Protein AF-0000000080789519 (afdb_homodimer)

pLDDT: mean 87.98, std 10.11, range [36.06, 98.25]

Secondary structure (DSSP, 8-state):
------HHHHHHHHHHHHHSEE-HHHHHHHHT-S-HHHHHHHHHHHHHTTSEEE-TTS-EEESS----TTEEEETTEEEETHHHHHHHHHHHHHHHHHHHHH-HHHHHHHHHHHHHHHHHHHHHHHHHHHHHHHHHHHTT-/------HHHHHHHHHHHHH-EE-HHHHHHHHT-S-HHHHHHHHHHHHHTTSEEE-TTS-EEESS----TTEEEETTEEEETHHHHHHHHHHHHHHHHHHHHH-HHHHHHHHHHHHHHHHHHHHHHHHHHHHHHHHHHHTT-

Radius of gyration: 23.26 Å; Cα contacts (8 Å, |Δi|>4): 343; chains: 2; bounding box: 62×65×42 Å

Solvent-accessible surface area (backbone atoms only — not comparable to full-atom values): 15023 Å² total; per-residue (Å²): 126,82,82,77,64,52,71,68,41,40,22,53,52,52,42,29,58,67,64,43,57,42,35,65,62,51,50,18,62,74,42,53,49,94,39,54,66,60,45,49,52,39,49,49,52,34,39,74,71,50,33,32,41,74,46,94,85,65,26,36,28,69,62,46,89,80,66,60,94,55,47,44,75,53,96,79,36,82,38,34,54,37,45,56,54,14,52,51,29,44,52,49,25,56,50,43,63,62,28,56,78,74,38,55,72,61,31,52,56,51,39,41,50,51,30,45,50,53,15,52,54,25,42,52,49,20,51,50,48,45,50,51,54,54,43,50,41,56,60,58,111,127,81,82,78,64,52,71,70,44,39,22,53,51,52,43,30,57,66,64,41,58,43,36,63,64,52,50,19,64,74,41,53,51,96,38,53,67,59,45,50,51,40,49,49,52,34,38,73,72,48,32,32,40,75,46,96,84,65,28,36,26,69,61,47,90,82,66,61,95,55,48,43,75,55,96,78,37,82,38,34,54,36,46,55,54,14,52,49,29,44,52,49,26,55,50,43,64,62,28,56,79,74,36,57,72,58,31,53,56,52,39,42,51,53,30,46,50,54,14,50,55,26,43,52,50,20,52,51,49,46,49,51,55,54,44,50,41,57,59,58,111

Foldseek 3Di:
DQPDDDPVLVVLLVVQLQVFKDALVRSCVVVVPPDSVVSVVSVVVCVVVQQWDADPVRIIGGRDDRDDPQWDADPSDIDGPVVVVVVVLVVLVVVLVVCVPPPVVVSVVSVVVSVVVVVVVVVVVVVVVVVVVVCVVVVPD/DQPDDDPVLVVLLVVQLQVFKDALVRSCVVVVPPDSVVSVVSVVVCVVVQQWDADPVRIIGGRDDRDDPQWDADPSDIDGPVVVVVVVLVVLVVVLVVCVPPPVVVSVVSVVVSVVVVVVVVVVVVVVVVVVVVCVVVVPD

Structure (mmCIF, N/CA/C/O backbone):
data_AF-0000000080789519-model_v1
#
loop_
_entity.id
_entity.type
_entity.pdbx_description
1 polymer 'HTH arsR-type domain-containing protein'
#
loop_
_atom_site.group_PDB
_atom_site.id
_atom_site.type_symbol
_atom_site.label_atom_id
_atom_site.label_alt_id
_atom_site.label_comp_id
_atom_site.label_asym_id
_atom_site.label_entity_id
_atom_site.label_seq_id
_atom_site.pdbx_PDB_ins_code
_atom_site.Cartn_x
_atom_site.Cartn_y
_atom_site.Cartn_z
_atom_site.occupancy
_atom_site.B_iso_or_equiv
_atom_site.auth_seq_id
_atom_site.auth_comp_id
_atom_site.auth_asym_id
_atom_site.auth_atom_id
_atom_site.pdbx_PDB_model_num
ATOM 1 N N . MET A 1 1 ? -5.738 13.82 -10.305 1 36.56 1 MET A N 1
ATOM 2 C CA . MET A 1 1 ? -4.926 14.211 -9.148 1 36.56 1 MET A CA 1
ATOM 3 C C . MET A 1 1 ? -5.398 13.492 -7.891 1 36.56 1 MET A C 1
ATOM 5 O O . MET A 1 1 ? -6.551 13.641 -7.48 1 36.56 1 MET A O 1
ATOM 9 N N . GLU A 1 2 ? -4.922 12.32 -7.574 1 50.41 2 GLU A N 1
ATOM 10 C CA . GLU A 1 2 ? -5.48 11.633 -6.418 1 50.41 2 GLU A CA 1
ATOM 11 C C . GLU A 1 2 ? -5.391 12.492 -5.16 1 50.41 2 GLU A C 1
ATOM 13 O O . GLU A 1 2 ? -4.383 13.172 -4.941 1 50.41 2 GLU A O 1
ATOM 18 N N . LEU A 1 3 ? -6.473 13.07 -4.832 1 59.34 3 LEU A N 1
ATOM 19 C CA . LEU A 1 3 ? -6.562 13.914 -3.639 1 59.34 3 LEU A CA 1
ATOM 20 C C . LEU A 1 3 ? -5.777 13.297 -2.484 1 59.34 3 LEU A C 1
ATOM 22 O O . LEU A 1 3 ? -5.965 12.125 -2.158 1 59.34 3 LEU A O 1
ATOM 26 N N . GLU A 1 4 ? -4.535 13.805 -2.326 1 71.19 4 GLU A N 1
ATOM 27 C CA . GLU A 1 4 ? -3.766 13.328 -1.182 1 71.19 4 GLU A CA 1
ATOM 28 C C . GLU A 1 4 ? -4.141 14.086 0.09 1 71.19 4 GLU A C 1
ATOM 30 O O . GLU A 1 4 ? -3.883 15.289 0.203 1 71.19 4 GLU A O 1
ATOM 35 N N . LEU A 1 5 ? -4.852 13.438 0.912 1 83.12 5 LEU A N 1
ATOM 36 C CA . LEU A 1 5 ? -5.273 14.008 2.184 1 83.12 5 LEU A CA 1
ATOM 37 C C . LEU A 1 5 ? -4.125 14.008 3.188 1 83.12 5 LEU A C 1
ATOM 39 O O . LEU A 1 5 ? -3.307 13.086 3.201 1 83.12 5 LEU A O 1
ATOM 43 N N . SER A 1 6 ? -4.062 15.117 3.887 1 83.94 6 SER A N 1
ATOM 44 C CA . SER A 1 6 ? -3.145 15.094 5.02 1 83.94 6 SER A CA 1
ATOM 45 C C . SER A 1 6 ? -3.463 13.938 5.965 1 83.94 6 SER A C 1
ATOM 47 O O . SER A 1 6 ? -4.59 13.438 5.984 1 83.94 6 SER A O 1
ATOM 49 N N . PRO A 1 7 ? -2.477 13.594 6.77 1 85.5 7 PRO A N 1
ATOM 50 C CA . PRO A 1 7 ? -2.689 12.445 7.656 1 85.5 7 PRO A CA 1
ATOM 51 C C . PRO A 1 7 ? -3.869 12.641 8.602 1 85.5 7 PRO A C 1
ATOM 53 O O . PRO A 1 7 ? -4.734 11.773 8.711 1 85.5 7 PRO A O 1
ATOM 56 N N . PRO A 1 8 ? -4.035 13.766 9.211 1 90.12 8 PRO A N 1
ATOM 57 C CA . PRO A 1 8 ? -5.184 13.93 10.102 1 90.12 8 PRO A CA 1
ATOM 58 C C . PRO A 1 8 ? -6.512 13.977 9.352 1 90.12 8 PRO A C 1
ATOM 60 O O . PRO A 1 8 ? -7.527 13.484 9.852 1 90.12 8 PRO A O 1
ATOM 63 N N . THR A 1 9 ? -6.5 14.586 8.227 1 92.25 9 THR A N 1
ATOM 64 C CA . THR A 1 9 ? -7.715 14.641 7.418 1 92.25 9 THR A CA 1
ATOM 65 C C . THR A 1 9 ? -8.117 13.25 6.945 1 92.25 9 THR A C 1
ATOM 67 O O . THR A 1 9 ? -9.297 12.906 6.934 1 92.25 9 THR A O 1
ATOM 70 N N . LYS A 1 10 ? -7.082 12.539 6.621 1 90.12 10 LYS A N 1
ATOM 71 C CA . LYS A 1 10 ? -7.32 11.164 6.195 1 90.12 10 LYS A CA 1
ATOM 72 C C . LYS A 1 10 ? -7.91 10.328 7.328 1 90.12 10 LYS A C 1
ATOM 74 O O . LYS A 1 10 ? -8.797 9.508 7.102 1 90.12 10 LYS A O 1
ATOM 79 N N . ARG A 1 11 ? -7.414 10.578 8.43 1 92.19 11 ARG A N 1
ATOM 80 C CA . ARG A 1 11 ? -7.914 9.891 9.617 1 92.19 11 ARG A CA 1
ATOM 81 C C . ARG A 1 11 ? -9.406 10.141 9.805 1 92.19 11 ARG A C 1
ATOM 83 O O . ARG A 1 11 ? -10.172 9.211 10.07 1 92.19 11 ARG A O 1
ATOM 90 N N . VAL A 1 12 ? -9.773 11.32 9.656 1 95.06 12 VAL A N 1
ATOM 91 C CA . VAL A 1 12 ? -11.172 11.695 9.82 1 95.06 12 VAL A CA 1
ATOM 92 C C . VAL A 1 12 ? -12.016 11.047 8.727 1 95.06 12 VAL A C 1
ATOM 94 O O . VAL A 1 12 ? -13.086 10.5 8.992 1 95.06 12 VAL A O 1
ATOM 97 N N . TYR A 1 13 ? -11.492 11.109 7.562 1 94.5 13 TYR A N 1
ATOM 98 C CA . TYR A 1 13 ? -12.188 10.531 6.418 1 94.5 13 TYR A CA 1
ATOM 99 C C . TYR A 1 13 ? -12.414 9.031 6.613 1 94.5 13 TYR A C 1
ATOM 101 O O . TYR A 1 13 ? -13.531 8.539 6.422 1 94.5 13 TYR A O 1
ATOM 109 N N . TYR A 1 14 ? -11.336 8.344 7.008 1 91.94 14 TYR A N 1
ATOM 110 C CA . TYR A 1 14 ? -11.43 6.902 7.215 1 91.94 14 TYR A CA 1
ATOM 111 C C . TYR A 1 14 ? -12.391 6.574 8.352 1 91.94 14 TYR A C 1
ATOM 113 O O . TYR A 1 14 ? -13.117 5.582 8.289 1 91.94 14 TYR A O 1
ATOM 121 N N . TYR A 1 15 ? -12.359 7.371 9.359 1 94.5 15 TYR A N 1
ATOM 122 C CA . TYR A 1 15 ? -13.281 7.203 10.477 1 94.5 15 TYR A CA 1
ATOM 123 C C . TYR A 1 15 ? -14.734 7.242 10 1 94.5 15 TYR A C 1
ATOM 125 O O . TYR A 1 15 ? -15.539 6.379 10.359 1 94.5 15 TYR A O 1
ATOM 133 N N . LEU A 1 16 ? -15 8.172 9.172 1 95.06 16 LEU A N 1
ATOM 134 C CA . LEU A 1 16 ? -16.375 8.32 8.695 1 95.06 16 LEU A CA 1
ATOM 135 C C . LEU A 1 16 ? -16.75 7.18 7.766 1 95.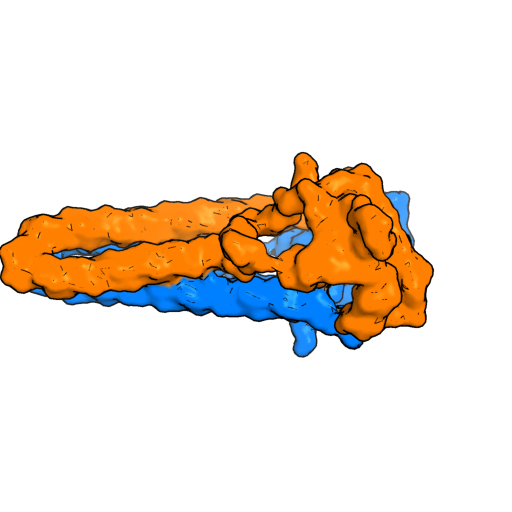06 16 LEU A C 1
ATOM 137 O O . LEU A 1 16 ? -17.906 6.766 7.73 1 95.06 16 LEU A O 1
ATOM 141 N N . LEU A 1 17 ? -15.789 6.746 7.035 1 92.56 17 LEU A N 1
ATOM 142 C CA . LEU A 1 17 ? -16.047 5.598 6.172 1 92.56 17 LEU A CA 1
ATOM 143 C C . LEU A 1 17 ? -16.469 4.383 6.992 1 92.56 17 LEU A C 1
ATOM 145 O O . LEU A 1 17 ? -17.344 3.625 6.574 1 92.56 17 LEU A O 1
ATOM 149 N N . LYS A 1 18 ? -15.836 4.27 8.078 1 91.44 18 LYS A N 1
ATOM 150 C CA . LYS A 1 18 ? -16.094 3.113 8.93 1 91.44 18 LYS A CA 1
ATOM 151 C C . LYS A 1 18 ? -17.359 3.312 9.75 1 91.44 18 LYS A C 1
ATOM 153 O O . LYS A 1 18 ? -18.203 2.418 9.828 1 91.44 18 LYS A O 1
ATOM 158 N N . LYS A 1 19 ? -17.484 4.465 10.383 1 93 19 LYS A N 1
ATOM 159 C CA . LYS A 1 19 ? -18.562 4.754 11.305 1 93 19 LYS A CA 1
ATOM 160 C C . LYS A 1 19 ? -19.844 5.133 10.555 1 93 19 LYS A C 1
ATOM 162 O O . LYS A 1 19 ? -20.938 5.023 11.102 1 93 19 LYS A O 1
ATOM 167 N N . LYS A 1 20 ? -19.688 5.652 9.336 1 92.19 20 LYS A N 1
ATOM 168 C CA . LYS A 1 20 ? -20.812 5.996 8.461 1 92.19 20 LYS A CA 1
ATOM 169 C C . LYS A 1 20 ? -21.266 7.43 8.695 1 92.19 20 LYS A C 1
ATOM 171 O O . LYS A 1 20 ? -21.281 8.242 7.77 1 92.19 20 LYS A O 1
ATOM 176 N N . GLU A 1 21 ? -21.656 7.711 9.953 1 95.75 21 GLU A N 1
ATOM 177 C CA . GLU A 1 21 ? -22.047 9.078 10.281 1 95.75 21 GLU A CA 1
ATOM 178 C C . GLU A 1 21 ? -21.656 9.438 11.711 1 95.75 21 GLU A C 1
ATOM 180 O O . GLU A 1 21 ? -21.625 8.57 12.586 1 95.75 21 GLU A O 1
ATOM 185 N N . ALA A 1 22 ? -21.328 10.703 11.867 1 97.62 22 ALA A N 1
ATOM 186 C CA . ALA A 1 22 ? -20.938 11.14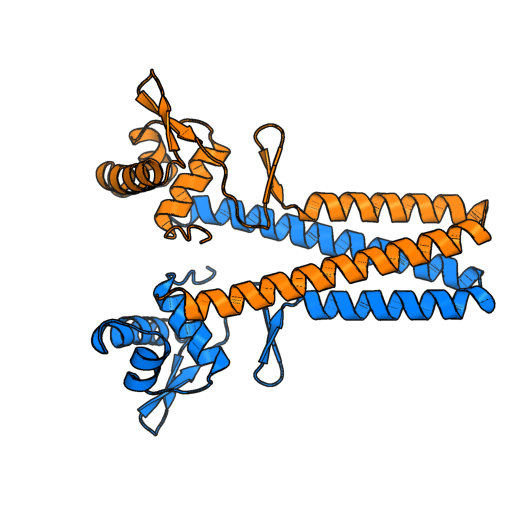8 13.203 1 97.62 22 ALA A CA 1
ATOM 187 C C . ALA A 1 22 ? -21 12.664 13.32 1 97.62 22 ALA A C 1
ATOM 189 O O . ALA A 1 22 ? -20.828 13.375 12.32 1 97.62 22 ALA A O 1
ATOM 190 N N . THR A 1 23 ? -21.281 13.141 14.57 1 97.81 23 THR A N 1
ATOM 191 C CA . THR A 1 23 ? -21.188 14.57 14.844 1 97.81 23 THR A CA 1
ATOM 192 C C . THR A 1 23 ? -19.734 14.992 15.047 1 97.81 23 THR A C 1
ATOM 194 O O . THR A 1 23 ? -18.859 14.148 15.227 1 97.81 23 THR A O 1
ATOM 197 N N . LEU A 1 24 ? -19.562 16.328 14.977 1 97.75 24 LEU A N 1
ATOM 198 C CA . LEU A 1 24 ? -18.219 16.859 15.234 1 97.75 24 LEU A CA 1
ATOM 199 C C . LEU A 1 24 ? -17.703 16.375 16.594 1 97.75 24 LEU A C 1
ATOM 201 O O . LEU A 1 24 ? -16.531 16.016 16.703 1 97.75 24 LEU A O 1
ATOM 205 N N . ARG A 1 25 ? -18.578 16.281 17.516 1 97.44 25 ARG A N 1
ATOM 206 C CA . ARG A 1 25 ? -18.188 15.914 18.875 1 97.44 25 ARG A CA 1
ATOM 207 C C . ARG A 1 25 ? -17.797 14.445 18.953 1 97.44 25 ARG A C 1
ATOM 209 O O . ARG A 1 25 ? -16.812 14.094 19.594 1 97.44 25 ARG A O 1
ATOM 216 N N . GLN A 1 26 ? -18.547 13.633 18.281 1 97.5 26 GLN A N 1
ATOM 217 C CA . GLN A 1 26 ? -18.25 12.211 18.25 1 97.5 26 GLN A CA 1
ATOM 218 C C . GLN A 1 26 ? -16.891 11.945 17.594 1 97.5 26 GLN A C 1
ATOM 220 O O . GLN A 1 26 ? -16.109 11.125 18.094 1 97.5 26 GLN A O 1
ATOM 225 N N . ILE A 1 27 ? -16.672 12.594 16.531 1 97.69 27 ILE A N 1
ATOM 226 C CA . ILE A 1 27 ? -15.406 12.438 15.828 1 97.69 27 ILE A CA 1
ATOM 227 C C . ILE A 1 27 ? -14.25 12.859 16.734 1 97.69 27 ILE A C 1
ATOM 229 O O . ILE A 1 27 ? -13.25 12.148 16.844 1 97.69 27 ILE A O 1
ATOM 233 N N . GLN A 1 28 ? -14.398 14.016 17.359 1 97.25 28 GLN A N 1
ATOM 234 C CA . GLN A 1 28 ? -13.367 14.539 18.25 1 97.25 28 GLN A CA 1
ATOM 235 C C . GLN A 1 28 ? -13.047 13.555 19.375 1 97.25 28 GLN A C 1
ATOM 237 O O . GLN A 1 28 ? -11.875 13.266 19.641 1 97.25 28 GLN A O 1
ATOM 242 N N . GLU A 1 29 ? -14.102 13.023 20 1 96.81 29 GLU A N 1
ATOM 243 C CA . GLU A 1 29 ? -13.945 12.117 21.125 1 96.81 29 GLU A CA 1
ATOM 244 C C . GLU A 1 29 ? -13.352 10.781 20.688 1 96.81 29 GLU A C 1
ATOM 246 O O . GLU A 1 29 ? -12.414 10.273 21.312 1 96.81 29 GLU A O 1
ATOM 251 N N . ASP A 1 30 ? -13.875 10.297 19.609 1 95.56 30 ASP A N 1
ATOM 252 C CA . ASP A 1 30 ? -13.461 8.969 19.172 1 95.56 30 ASP A CA 1
ATOM 253 C C . ASP A 1 30 ? -12.023 8.977 18.672 1 95.56 30 ASP A C 1
ATOM 255 O O . ASP A 1 30 ? -11.281 8.008 18.859 1 95.56 30 ASP A O 1
ATOM 259 N N . LEU A 1 31 ? -11.633 10.078 18 1 96.12 31 LEU A N 1
ATOM 260 C CA . LEU A 1 31 ? -10.312 10.125 17.375 1 96.12 31 LEU A CA 1
ATOM 261 C C . LEU A 1 31 ? -9.305 10.82 18.297 1 96.12 31 LEU A C 1
ATOM 263 O O . LEU A 1 31 ? -8.102 10.797 18.016 1 96.12 31 LEU A O 1
ATOM 267 N N . GLY A 1 32 ? -9.75 11.414 19.266 1 94.75 32 GLY A N 1
ATOM 268 C CA . GLY A 1 32 ? -8.867 11.992 20.266 1 94.75 32 GLY A CA 1
ATOM 269 C C . GLY A 1 32 ? -8.242 13.305 19.828 1 94.75 32 GLY A C 1
ATOM 270 O O . GLY A 1 32 ? -7.074 13.57 20.125 1 94.75 32 GLY A O 1
ATOM 271 N N . PHE A 1 33 ? -8.945 14.109 19.109 1 95.31 33 PHE A N 1
ATOM 272 C CA . PHE A 1 33 ? -8.469 15.453 18.766 1 95.31 33 PHE A CA 1
ATOM 273 C C . PHE A 1 33 ? -8.531 16.375 19.984 1 95.31 33 PHE A C 1
ATOM 275 O O . PHE A 1 33 ? -9.352 16.172 20.875 1 95.31 33 PHE A O 1
ATOM 282 N N . ALA A 1 34 ? -7.699 17.391 19.906 1 94.75 34 ALA A N 1
ATOM 283 C CA . ALA A 1 34 ? -7.582 18.297 21.047 1 94.75 34 ALA A CA 1
ATOM 284 C C . ALA A 1 34 ? -8.844 19.141 21.219 1 94.75 34 ALA A C 1
ATOM 286 O O . ALA A 1 34 ? -9.211 19.516 22.328 1 94.75 34 ALA A O 1
ATOM 287 N N . SER A 1 35 ? -9.477 19.422 20.125 1 96.38 35 SER A N 1
ATOM 288 C CA . SER A 1 35 ? -10.656 20.281 20.172 1 96.38 35 SER A CA 1
ATOM 289 C C . SER A 1 35 ? -11.617 19.969 19.031 1 96.38 35 SER A C 1
ATOM 291 O O . SER A 1 35 ? -11.227 19.359 18.031 1 96.38 35 SER A O 1
ATOM 293 N N . VAL A 1 36 ? -12.789 20.453 19.219 1 97 36 VAL A N 1
ATOM 294 C CA . VAL A 1 36 ? -13.797 20.312 18.172 1 97 36 VAL A CA 1
ATOM 295 C C . VAL A 1 36 ? -13.43 21.188 16.984 1 97 36 VAL A C 1
ATOM 297 O O . VAL A 1 36 ? -13.672 20.797 15.828 1 97 36 VAL A O 1
ATOM 300 N N . SER A 1 37 ? -12.797 22.25 17.25 1 97.25 37 SER A N 1
ATOM 301 C CA . SER A 1 37 ? -12.383 23.172 16.188 1 97.25 37 SER A CA 1
ATOM 302 C C . SER A 1 37 ? -11.398 22.5 15.234 1 97.25 37 SER A C 1
ATOM 304 O O . SER A 1 37 ? -11.445 22.734 14.023 1 97.25 37 SER A O 1
ATOM 306 N N . ALA A 1 38 ? -10.594 21.734 15.773 1 96.5 38 ALA A N 1
ATOM 307 C CA . ALA A 1 38 ? -9.648 21 14.938 1 96.5 38 ALA A CA 1
ATOM 308 C C . ALA A 1 38 ? -10.375 20.047 13.992 1 96.5 38 ALA A C 1
ATOM 310 O O . ALA A 1 38 ? -10.023 19.938 12.812 1 96.5 38 ALA A O 1
ATOM 311 N N . VAL A 1 39 ? -11.273 19.406 14.516 1 97.25 39 VAL A N 1
ATOM 312 C CA . VAL A 1 39 ? -12.062 18.484 13.695 1 97.25 39 VAL A CA 1
ATOM 313 C C . VAL A 1 39 ? -12.812 19.281 12.625 1 97.25 39 VAL A C 1
ATOM 315 O O . VAL A 1 39 ? -12.898 18.844 11.469 1 97.25 39 VAL A O 1
ATOM 318 N N . ARG A 1 40 ? -13.367 20.359 12.977 1 97.94 40 ARG A N 1
ATOM 319 C CA . ARG A 1 40 ? -14.109 21.203 12.047 1 97.94 40 ARG A CA 1
ATOM 320 C C . ARG A 1 40 ? -13.25 21.594 10.852 1 97.94 40 ARG A C 1
ATOM 322 O O . ARG A 1 40 ? -13.734 21.625 9.719 1 97.94 40 ARG A O 1
ATOM 329 N N . TYR A 1 41 ? -12.078 21.828 11.148 1 97.5 41 TYR A N 1
ATOM 330 C CA . TYR A 1 41 ? -11.141 22.188 10.086 1 97.5 41 TYR A CA 1
ATOM 331 C C . TYR A 1 41 ? -11.039 21.062 9.062 1 97.5 41 TYR A C 1
ATOM 333 O O . TYR A 1 41 ? -11.141 21.312 7.855 1 97.5 41 TYR A O 1
ATOM 341 N N . HIS A 1 42 ? -10.836 19.875 9.5 1 96.62 42 HIS A N 1
ATOM 342 C CA . HIS A 1 42 ? -10.703 18.734 8.602 1 96.62 42 HIS A CA 1
ATOM 343 C C . HIS A 1 42 ? -12.016 18.438 7.883 1 96.62 42 HIS A C 1
ATOM 345 O O . HIS A 1 42 ? -12.016 18.109 6.695 1 96.62 42 HIS A O 1
ATOM 351 N N . ILE A 1 43 ? -13.039 18.578 8.578 1 97.75 43 ILE A N 1
ATOM 352 C CA . ILE A 1 43 ? -14.352 18.359 7.98 1 97.75 43 ILE A CA 1
ATOM 353 C C . ILE A 1 43 ? -14.609 19.391 6.895 1 97.75 43 ILE A C 1
ATOM 355 O O . ILE A 1 43 ? -15.125 19.078 5.824 1 97.75 43 ILE A O 1
ATOM 359 N N . LYS A 1 44 ? -14.273 20.562 7.152 1 97.62 44 LYS A N 1
ATOM 360 C CA . LYS A 1 44 ? -14.438 21.609 6.16 1 97.62 44 LYS A CA 1
ATOM 361 C C . LYS A 1 44 ? -13.672 21.297 4.879 1 97.62 44 LYS A C 1
ATOM 363 O O . LYS A 1 44 ? -14.195 21.469 3.777 1 97.62 44 LYS A O 1
ATOM 368 N N . LYS A 1 45 ? -12.523 20.875 5.066 1 96 45 LYS A N 1
ATOM 369 C CA . LYS A 1 45 ? -11.711 20.484 3.918 1 96 45 LYS A CA 1
ATOM 370 C C . LYS A 1 45 ? -12.375 19.359 3.129 1 96 45 LYS A C 1
ATOM 372 O O . LYS A 1 45 ? -12.438 19.406 1.899 1 96 45 LYS A O 1
ATOM 377 N N . LEU A 1 46 ? -12.805 18.438 3.848 1 96.5 46 LEU A N 1
ATOM 378 C CA . LEU A 1 46 ? -13.445 17.281 3.211 1 96.5 46 LEU A CA 1
ATOM 379 C C . LEU A 1 46 ? -14.734 17.703 2.514 1 96.5 46 LEU A C 1
ATOM 381 O O . LEU A 1 46 ? -15.086 17.156 1.467 1 96.5 46 LEU A O 1
ATOM 385 N N . LEU A 1 47 ? -15.391 18.688 3.088 1 97.06 47 LEU A N 1
ATOM 386 C CA . LEU A 1 47 ? -16.578 19.25 2.461 1 97.06 47 LEU A CA 1
ATOM 387 C C . LEU A 1 47 ? -16.219 19.953 1.157 1 97.06 47 LEU A C 1
ATOM 389 O O . LEU A 1 47 ? -16.891 19.766 0.139 1 97.06 47 LEU A O 1
ATOM 393 N N . GLU A 1 48 ? -15.227 20.656 1.195 1 95.94 48 GLU A N 1
ATOM 394 C CA . GLU A 1 48 ? -14.773 21.422 0.036 1 95.94 48 GLU A CA 1
ATOM 395 C C . GLU A 1 48 ? -14.375 20.5 -1.112 1 95.94 48 GLU A C 1
ATOM 397 O O . GLU A 1 48 ? -14.578 20.828 -2.281 1 95.94 48 GLU A O 1
ATOM 402 N N . TYR A 1 49 ? -13.844 19.375 -0.724 1 94.19 49 TYR A N 1
ATOM 403 C CA . TYR A 1 49 ? -13.414 18.422 -1.732 1 94.19 49 TYR A CA 1
ATOM 404 C C . TYR A 1 49 ? -14.594 17.594 -2.227 1 94.19 49 TYR A C 1
ATOM 406 O O . TYR A 1 49 ? -14.461 16.797 -3.158 1 94.19 49 TYR A O 1
ATOM 414 N N . GLY A 1 50 ? -15.734 17.703 -1.576 1 95.06 50 GLY A N 1
ATOM 415 C CA . GLY A 1 50 ? -16.922 16.953 -1.961 1 95.06 50 GLY A CA 1
ATOM 416 C C . GLY A 1 50 ? -16.922 15.531 -1.442 1 95.06 50 GLY A C 1
ATOM 417 O O . GLY A 1 50 ? -17.688 14.695 -1.906 1 95.06 50 GLY A O 1
ATOM 418 N N . LEU A 1 51 ? -16.062 15.258 -0.474 1 95.5 51 LEU A N 1
ATOM 419 C CA . LEU A 1 51 ? -15.914 13.891 0.018 1 95.5 51 LEU A CA 1
ATOM 420 C C . LEU A 1 51 ? -16.906 13.609 1.146 1 95.5 51 LEU A C 1
ATOM 422 O O . LEU A 1 51 ? -17.297 12.461 1.357 1 95.5 51 LEU A O 1
ATOM 426 N N . VAL A 1 52 ? -17.234 14.625 1.823 1 96.94 52 VAL A N 1
ATOM 427 C CA . VAL A 1 52 ? -18.156 14.508 2.959 1 96.94 52 VAL A CA 1
ATOM 428 C C . VAL A 1 52 ? -19.328 15.461 2.773 1 96.94 52 VAL A C 1
ATOM 430 O O . VAL A 1 52 ? -19.219 16.469 2.074 1 96.94 52 VAL A O 1
ATOM 433 N N . LYS A 1 53 ? -20.375 15.086 3.381 1 98 53 LYS A N 1
ATOM 434 C CA . LYS A 1 53 ? -21.562 15.945 3.385 1 98 53 LYS A CA 1
ATOM 435 C C . LYS A 1 53 ? -22.234 15.938 4.75 1 98 53 LYS A C 1
ATOM 437 O O . LYS A 1 53 ? -22.062 15.008 5.535 1 98 53 LYS A O 1
ATOM 442 N N . GLU A 1 54 ? -23 16.969 4.945 1 97.5 54 GLU A N 1
ATOM 443 C CA . GLU A 1 54 ? -23.75 17.094 6.191 1 97.5 54 GLU A CA 1
ATOM 444 C C . GLU A 1 54 ? -25.156 16.531 6.039 1 97.5 54 GLU A C 1
ATOM 446 O O . GLU A 1 54 ? -25.828 16.781 5.035 1 97.5 54 GLU A O 1
ATOM 451 N N . THR A 1 55 ? -25.562 15.758 7.07 1 96 55 THR A N 1
ATOM 452 C CA . THR A 1 55 ? -26.906 15.195 7.062 1 96 55 THR A CA 1
ATOM 453 C C . THR A 1 55 ? -27.906 16.188 7.664 1 96 55 THR A C 1
ATOM 455 O O . THR A 1 55 ? -27.516 17.203 8.242 1 96 55 THR A O 1
ATOM 458 N N . LEU A 1 56 ? -29.172 15.789 7.551 1 94.5 56 LEU A N 1
ATOM 459 C CA . LEU A 1 56 ? -30.25 16.625 8.055 1 94.5 56 LEU A CA 1
ATOM 460 C C . LEU A 1 56 ? -30.203 16.703 9.578 1 94.5 56 LEU A C 1
ATOM 462 O O . LEU A 1 56 ? -30.641 17.703 10.164 1 94.5 56 LEU A O 1
ATOM 466 N N . ASP A 1 57 ? -29.625 15.805 10.164 1 94.81 57 ASP A N 1
ATOM 467 C CA . ASP A 1 57 ? -29.578 15.734 11.617 1 94.81 57 ASP A CA 1
ATOM 468 C C . ASP A 1 57 ? -28.297 16.359 12.156 1 94.81 57 ASP A C 1
ATOM 470 O O . ASP A 1 57 ? -27.953 16.188 13.328 1 94.81 57 ASP A O 1
ATOM 474 N N . GLY A 1 58 ? -27.562 16.984 11.32 1 94.38 58 GLY A N 1
ATOM 475 C CA . GLY A 1 58 ? -26.375 17.688 11.766 1 94.38 58 GLY A CA 1
ATOM 476 C C . GLY A 1 58 ? -25.156 16.781 11.859 1 94.38 58 GLY A C 1
ATOM 477 O O . GLY A 1 58 ? -24.188 17.109 12.555 1 94.38 58 GLY A O 1
ATOM 478 N N . LYS A 1 59 ? -25.266 15.656 11.281 1 97.75 59 LYS A N 1
ATOM 479 C CA . LYS A 1 59 ? -24.125 14.75 11.25 1 97.75 59 LYS A CA 1
ATOM 480 C C . LYS A 1 59 ? -23.391 14.82 9.914 1 97.75 59 LYS A C 1
ATOM 482 O O . LYS A 1 59 ? -23.844 15.5 8.992 1 97.75 59 LYS A O 1
ATOM 487 N N . TYR A 1 60 ? -22.234 14.203 9.875 1 98.25 60 TYR A N 1
ATOM 488 C CA . TYR A 1 60 ? -21.438 14.148 8.656 1 98.25 60 TYR A CA 1
ATOM 489 C C . TYR A 1 60 ? -21.297 12.719 8.156 1 98.25 60 TYR A C 1
ATOM 491 O O . TYR A 1 60 ? -21.125 11.789 8.953 1 98.25 60 TYR A O 1
ATOM 499 N N . THR A 1 61 ? -21.422 12.594 6.875 1 96.94 61 THR A N 1
ATOM 500 C CA . THR A 1 61 ? -21.297 11.281 6.254 1 96.94 61 THR A CA 1
ATOM 501 C C . THR A 1 61 ? -20.531 11.375 4.938 1 96.94 61 THR A C 1
ATOM 503 O O . THR A 1 61 ? -20.312 12.469 4.41 1 96.94 61 THR A O 1
ATOM 506 N N . ILE A 1 62 ? -20.109 10.203 4.461 1 95.5 62 ILE A N 1
ATOM 507 C CA . ILE A 1 62 ? -19.344 10.156 3.221 1 95.5 62 ILE A CA 1
ATOM 508 C C . ILE A 1 62 ? -20.25 10.5 2.041 1 95.5 62 ILE A C 1
ATOM 510 O O . ILE A 1 62 ? -21.391 10.031 1.968 1 95.5 62 ILE A O 1
ATOM 514 N N . ASN A 1 63 ? -19.75 11.32 1.228 1 95.56 63 ASN A N 1
ATOM 515 C CA . ASN A 1 63 ? -20.469 11.711 0.017 1 95.56 63 ASN A CA 1
ATOM 516 C C . ASN A 1 63 ? -19.875 11.031 -1.22 1 95.56 63 ASN A C 1
ATOM 518 O O . ASN A 1 63 ? -20.609 10.648 -2.131 1 95.56 63 ASN A O 1
ATOM 522 N N . LYS A 1 64 ? -18.594 10.984 -1.283 1 92.81 64 LYS A N 1
ATOM 523 C CA . LYS A 1 64 ? -17.859 10.336 -2.363 1 92.81 64 LYS A CA 1
ATOM 524 C C . LYS A 1 64 ? -16.734 9.469 -1.813 1 92.81 64 LYS A C 1
ATOM 526 O O . LYS A 1 64 ? -15.969 9.906 -0.955 1 92.81 64 LYS A O 1
ATOM 531 N N . ILE A 1 65 ? -16.688 8.258 -2.354 1 88.5 65 ILE A N 1
ATOM 532 C CA . ILE A 1 65 ? -15.656 7.344 -1.873 1 88.5 65 ILE A CA 1
ATOM 533 C C . ILE A 1 65 ? -14.422 7.449 -2.766 1 88.5 65 ILE A C 1
ATOM 535 O O . ILE A 1 65 ? -14.508 7.27 -3.982 1 88.5 65 ILE A O 1
ATOM 539 N N . ILE A 1 66 ? -13.328 7.91 -2.242 1 83.06 66 ILE A N 1
ATOM 540 C CA . ILE A 1 66 ? -12.055 7.969 -2.959 1 83.06 66 ILE A CA 1
ATOM 541 C C . ILE A 1 66 ? -10.977 7.25 -2.156 1 83.06 66 ILE A C 1
ATOM 543 O O . ILE A 1 66 ? -10.445 7.801 -1.188 1 83.06 66 ILE A O 1
ATOM 547 N N . LEU A 1 67 ? -11.047 5.945 -2.174 1 75.81 67 LEU A N 1
ATOM 548 C CA . LEU A 1 67 ? -10.07 5.191 -1.392 1 75.81 67 LEU A CA 1
ATOM 549 C C . LEU A 1 67 ? -8.812 4.926 -2.203 1 75.81 67 LEU A C 1
ATOM 551 O O . LEU A 1 67 ? -8.844 4.949 -3.436 1 75.81 67 LEU A O 1
ATOM 555 N N . ASP A 1 68 ? -7.676 4.797 -1.452 1 74.94 68 ASP A N 1
ATOM 556 C CA . ASP A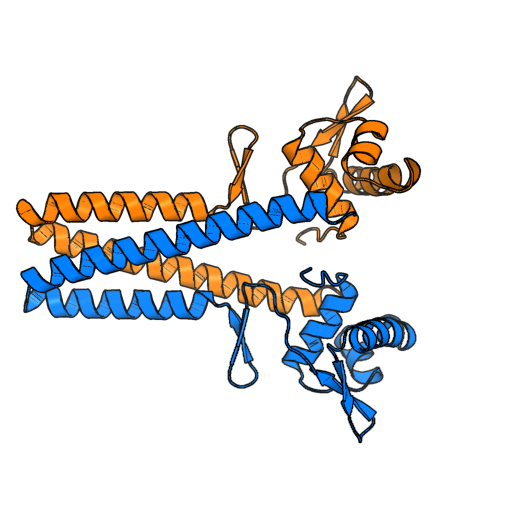 1 68 ? -6.434 4.379 -2.094 1 74.94 68 ASP A CA 1
ATOM 557 C C . ASP A 1 68 ? -6.633 3.092 -2.893 1 74.94 68 ASP A C 1
ATOM 559 O O . ASP A 1 68 ? -7.574 2.336 -2.639 1 74.94 68 ASP A O 1
ATOM 563 N N . ASP A 1 69 ? -5.91 2.953 -3.82 1 76.38 69 ASP A N 1
ATOM 564 C CA . ASP A 1 69 ? -6.047 1.867 -4.785 1 76.38 69 ASP A CA 1
ATOM 565 C C . ASP A 1 69 ? -5.969 0.506 -4.098 1 76.38 69 ASP A C 1
ATOM 567 O O . ASP A 1 69 ? -6.203 -0.528 -4.727 1 76.38 69 ASP A O 1
ATOM 571 N N . ASP A 1 70 ? -5.891 0.479 -2.805 1 87.5 70 ASP A N 1
ATOM 572 C CA . ASP A 1 70 ? -5.684 -0.798 -2.129 1 87.5 70 ASP A CA 1
ATOM 573 C C . ASP A 1 70 ? -6.953 -1.252 -1.414 1 87.5 70 ASP A C 1
ATOM 575 O O . ASP A 1 70 ? -7.027 -2.385 -0.932 1 87.5 70 ASP A O 1
ATOM 579 N N . TYR A 1 71 ? -8.016 -0.4 -1.461 1 90.88 71 TYR A N 1
ATOM 580 C CA . TYR A 1 71 ? -9.211 -0.7 -0.677 1 90.88 71 TYR A CA 1
ATOM 581 C C . TYR A 1 71 ? -10.469 -0.563 -1.525 1 90.88 71 TYR A C 1
ATOM 583 O O . TYR A 1 71 ? -10.469 0.142 -2.537 1 90.88 71 TYR A O 1
ATOM 591 N N . ILE A 1 72 ? -11.414 -1.315 -1.12 1 89.88 72 ILE A N 1
ATOM 592 C CA . ILE A 1 72 ? -12.734 -1.2 -1.743 1 89.88 72 ILE A CA 1
ATOM 593 C C . ILE A 1 72 ? -13.812 -1.225 -0.669 1 89.88 72 ILE A C 1
ATOM 595 O O . ILE A 1 72 ? -13.617 -1.781 0.413 1 89.88 72 ILE A O 1
ATOM 599 N N . VAL A 1 73 ? -14.867 -0.562 -0.916 1 88.31 73 VAL A N 1
ATOM 600 C CA . VAL A 1 73 ? -16 -0.558 0.003 1 88.31 73 VAL A CA 1
ATOM 601 C C . VAL A 1 73 ? -17.109 -1.455 -0.542 1 88.31 73 VAL A C 1
ATOM 603 O O . VAL A 1 73 ? -17.641 -1.208 -1.628 1 88.31 73 VAL A O 1
ATOM 606 N N . ILE A 1 74 ? -17.438 -2.508 0.185 1 87.19 74 ILE A N 1
ATOM 607 C CA . ILE A 1 74 ? -18.531 -3.41 -0.174 1 87.19 74 ILE A CA 1
ATOM 608 C C . ILE A 1 74 ? -19.453 -3.598 1.022 1 87.19 74 ILE A C 1
ATOM 610 O O . ILE A 1 74 ? -19 -3.893 2.131 1 87.19 74 ILE A O 1
ATOM 614 N N . PHE A 1 75 ? -20.703 -3.463 0.767 1 87.94 75 PHE A N 1
ATOM 615 C CA . PHE A 1 75 ? -21.703 -3.607 1.817 1 87.94 75 PHE A CA 1
ATOM 616 C C . PHE A 1 75 ? -21.344 -2.764 3.033 1 87.94 75 PHE A C 1
ATOM 618 O O . PHE A 1 75 ? -21.328 -3.264 4.16 1 87.94 75 PHE A O 1
ATOM 625 N N . ASN A 1 76 ? -20.781 -1.592 2.809 1 82 76 ASN A N 1
ATOM 626 C CA . ASN A 1 76 ? -20.5 -0.602 3.842 1 82 76 ASN A CA 1
ATOM 627 C C . ASN A 1 76 ? -19.281 -0.987 4.664 1 82 76 ASN A C 1
ATOM 629 O O . ASN A 1 76 ? -19.125 -0.548 5.809 1 82 76 ASN A O 1
ATOM 633 N N . ASN A 1 77 ? -18.516 -1.972 4.094 1 88.38 77 ASN A N 1
ATOM 634 C CA . ASN A 1 77 ? -17.281 -2.377 4.758 1 88.38 77 ASN A CA 1
ATOM 635 C C . ASN A 1 77 ? -16.062 -2.125 3.877 1 88.38 77 ASN A C 1
ATOM 637 O O . ASN A 1 77 ? -16.109 -2.34 2.664 1 88.38 77 ASN A O 1
ATOM 641 N N . ILE A 1 78 ? -15 -1.682 4.496 1 89.25 78 ILE A N 1
ATOM 642 C CA . ILE A 1 78 ? -13.758 -1.432 3.775 1 89.25 78 ILE A CA 1
ATOM 643 C C . ILE A 1 78 ? -12.898 -2.693 3.779 1 89.25 78 ILE A C 1
ATOM 645 O O . ILE A 1 78 ? -12.516 -3.189 4.844 1 89.25 78 ILE A O 1
ATOM 649 N N . LEU A 1 79 ? -12.633 -3.119 2.672 1 90.75 79 LEU A N 1
ATOM 650 C CA . LEU A 1 79 ? -11.852 -4.344 2.506 1 90.75 79 LEU A CA 1
ATOM 651 C C . LEU A 1 79 ? -10.656 -4.102 1.597 1 90.75 79 LEU A C 1
ATOM 653 O O . LEU A 1 79 ? -10.758 -3.379 0.603 1 90.75 79 LEU A O 1
ATOM 657 N N . PRO A 1 80 ? -9.531 -4.672 1.955 1 91.56 80 PRO A N 1
ATOM 658 C CA . PRO A 1 80 ? -8.422 -4.629 0.996 1 91.56 80 PRO A CA 1
ATOM 659 C C . PRO A 1 80 ? -8.703 -5.438 -0.269 1 91.56 80 PRO A C 1
ATOM 661 O O . PRO A 1 80 ? -9.289 -6.523 -0.195 1 91.56 80 PRO A O 1
ATOM 664 N N . LYS A 1 81 ? -8.328 -4.945 -1.387 1 90.62 81 LYS A N 1
ATOM 665 C CA . LYS A 1 81 ? -8.555 -5.633 -2.656 1 90.62 81 LYS A CA 1
ATOM 666 C C . LYS A 1 81 ? -7.887 -7.008 -2.662 1 90.62 81 LYS A C 1
ATOM 668 O O . LYS A 1 81 ? -8.383 -7.941 -3.297 1 90.62 81 LYS A O 1
ATOM 673 N N . SER A 1 82 ? -6.895 -7.07 -1.848 1 92.44 82 SER A N 1
ATOM 674 C CA . SER A 1 82 ? -6.094 -8.289 -1.847 1 92.44 82 SER A CA 1
ATOM 675 C C . SER A 1 82 ? -6.883 -9.469 -1.292 1 92.44 82 SER A C 1
ATOM 677 O O . SER A 1 82 ? -6.52 -10.625 -1.512 1 92.44 82 SER A O 1
ATOM 679 N N . ILE A 1 83 ? -7.949 -9.234 -0.592 1 90.62 83 ILE A N 1
ATOM 680 C CA . ILE A 1 83 ? -8.766 -10.32 -0.061 1 90.62 83 ILE A CA 1
ATOM 681 C C . ILE A 1 83 ? -9.398 -11.102 -1.211 1 90.62 83 ILE A C 1
ATOM 683 O O . ILE A 1 83 ? -9.539 -12.328 -1.139 1 90.62 83 ILE A O 1
ATOM 687 N N . PHE A 1 84 ? -9.719 -10.43 -2.174 1 89.62 84 PHE A N 1
ATOM 688 C CA . PHE A 1 84 ? -10.344 -11.07 -3.326 1 89.62 84 PHE A CA 1
ATOM 689 C C . PHE A 1 84 ? -9.352 -11.984 -4.043 1 89.62 84 PHE A C 1
ATOM 691 O O . PHE A 1 84 ? -9.688 -13.109 -4.402 1 89.62 84 PHE A O 1
ATOM 698 N N . PHE A 1 85 ? -8.188 -11.461 -4.184 1 89.75 85 PHE A N 1
ATOM 699 C CA . PHE A 1 85 ? -7.152 -12.281 -4.805 1 89.75 85 PHE A CA 1
ATOM 700 C C . PHE A 1 85 ? -6.836 -13.5 -3.939 1 89.75 85 PHE A C 1
ATOM 702 O O . PHE A 1 85 ? -6.664 -14.602 -4.453 1 89.75 85 PHE A O 1
ATOM 709 N N . ALA A 1 86 ? -6.797 -13.266 -2.688 1 88.44 86 ALA A N 1
ATOM 710 C CA . ALA A 1 86 ? -6.551 -14.367 -1.765 1 88.44 86 ALA A CA 1
ATOM 711 C C . ALA A 1 86 ? -7.621 -15.445 -1.903 1 88.44 86 ALA A C 1
ATOM 713 O O . ALA A 1 86 ? -7.305 -16.641 -1.988 1 88.44 86 ALA A O 1
ATOM 714 N N . SER A 1 87 ? -8.852 -15.078 -1.939 1 89.5 87 SER A N 1
ATOM 715 C CA . SER A 1 87 ? -9.961 -16.016 -2.066 1 89.5 87 SER A CA 1
ATOM 716 C C . SER A 1 87 ? -9.906 -16.766 -3.4 1 89.5 87 SER A C 1
ATOM 718 O O . SER A 1 87 ? -10.125 -17.969 -3.453 1 89.5 87 SER A O 1
ATOM 720 N N . PHE A 1 88 ? -9.609 -16.016 -4.41 1 90.44 88 PHE A N 1
ATOM 721 C CA . PHE A 1 88 ? -9.523 -16.609 -5.742 1 90.44 88 PHE A CA 1
ATOM 722 C C . PHE A 1 88 ? -8.445 -17.688 -5.793 1 90.44 88 PHE A C 1
ATOM 724 O O . PHE A 1 88 ? -8.711 -18.812 -6.23 1 90.44 88 PHE A O 1
ATOM 731 N N . PHE A 1 89 ? -7.301 -17.438 -5.285 1 88.12 89 PHE A N 1
ATOM 732 C CA . PHE A 1 89 ? -6.184 -18.375 -5.375 1 88.12 89 PHE A CA 1
ATOM 733 C C . PHE A 1 89 ? -6.387 -19.562 -4.43 1 88.12 89 PHE A C 1
ATOM 735 O O . PHE A 1 89 ? -5.977 -20.672 -4.73 1 88.12 89 PHE A O 1
ATOM 742 N N . LEU A 1 90 ? -7 -19.344 -3.33 1 84.75 90 LEU A N 1
ATOM 743 C CA . LEU A 1 90 ? -7.336 -20.438 -2.428 1 84.75 90 LEU A CA 1
ATOM 744 C C . LEU A 1 90 ? -8.312 -21.406 -3.088 1 84.75 90 LEU A C 1
ATOM 746 O O . LEU A 1 90 ? -8.102 -22.625 -3.059 1 84.75 90 LEU A O 1
ATOM 750 N N . THR A 1 91 ? -9.359 -20.875 -3.736 1 87.94 91 THR A N 1
ATOM 751 C CA . THR A 1 91 ? -10.336 -21.703 -4.434 1 87.94 91 THR A CA 1
ATOM 752 C C . THR A 1 91 ? -9.688 -22.453 -5.586 1 87.94 91 THR A C 1
ATOM 754 O O . THR A 1 91 ? -10.016 -23.625 -5.836 1 87.94 91 THR A O 1
ATOM 757 N N . SER A 1 92 ? -8.82 -21.719 -6.258 1 86.25 92 SER A N 1
ATOM 758 C CA . SER A 1 92 ? -8.109 -22.344 -7.367 1 86.25 92 SER A CA 1
ATOM 759 C C . SER A 1 92 ? -7.262 -23.516 -6.887 1 86.25 92 SER A C 1
ATOM 761 O O . SER A 1 92 ? -7.176 -24.547 -7.562 1 86.25 92 SER A O 1
ATOM 763 N N . THR A 1 93 ? -6.602 -23.391 -5.742 1 83.75 93 THR A N 1
ATOM 764 C CA . THR A 1 93 ? -5.812 -24.469 -5.152 1 83.75 93 THR A CA 1
ATOM 765 C C . THR A 1 93 ? -6.688 -25.672 -4.848 1 83.75 93 THR A C 1
ATOM 767 O O . THR A 1 93 ? -6.336 -26.797 -5.184 1 83.75 93 THR A O 1
ATOM 770 N N . ILE A 1 94 ? -7.816 -25.484 -4.238 1 83.94 94 ILE A N 1
ATOM 771 C CA . ILE A 1 94 ? -8.758 -26.547 -3.904 1 83.94 94 ILE A CA 1
ATOM 772 C C . ILE A 1 94 ? -9.203 -27.25 -5.18 1 83.94 94 ILE A C 1
ATOM 774 O O . ILE A 1 94 ? -9.219 -28.484 -5.246 1 83.94 94 ILE A O 1
ATOM 778 N N . LEU A 1 95 ? -9.547 -26.469 -6.188 1 83.25 95 LEU A N 1
ATOM 779 C CA . LEU A 1 95 ? -10 -27.016 -7.461 1 83.25 95 LEU A CA 1
ATOM 780 C C . LEU A 1 95 ? -8.898 -27.844 -8.117 1 83.25 95 LEU A C 1
ATOM 782 O O . LEU A 1 95 ? -9.172 -28.891 -8.703 1 83.25 95 LEU A O 1
ATOM 786 N N . LEU A 1 96 ? -7.668 -27.391 -8.062 1 82.56 96 LEU A N 1
ATOM 787 C CA . LEU A 1 96 ? -6.539 -28.109 -8.633 1 82.56 96 LEU A CA 1
ATOM 788 C C . LEU A 1 96 ? -6.375 -29.469 -7.961 1 82.56 96 LEU A C 1
ATOM 790 O O . LEU A 1 96 ? -6.148 -30.484 -8.633 1 82.56 96 LEU A O 1
ATOM 794 N N . ILE A 1 97 ? -6.52 -29.578 -6.691 1 78.88 97 ILE A N 1
ATOM 795 C CA . ILE A 1 97 ? -6.383 -30.812 -5.926 1 78.88 97 ILE A CA 1
ATOM 796 C C . ILE A 1 97 ? -7.484 -31.797 -6.324 1 78.88 97 ILE A C 1
ATOM 798 O O . ILE A 1 97 ? -7.23 -33 -6.5 1 78.88 97 ILE A O 1
ATOM 802 N N . LEU A 1 98 ? -8.688 -31.312 -6.578 1 79.44 98 LEU A N 1
ATOM 803 C CA . LEU A 1 98 ? -9.805 -32.156 -6.965 1 79.44 98 LEU A CA 1
ATOM 804 C C . LEU A 1 98 ? -9.625 -32.688 -8.383 1 79.44 98 LEU A C 1
ATOM 806 O O . LEU A 1 98 ? -9.961 -33.844 -8.656 1 79.44 98 LEU A O 1
ATOM 810 N N . LEU A 1 99 ? -9.047 -31.828 -9.281 1 80.12 99 LEU A N 1
ATOM 811 C CA . LEU A 1 99 ? -8.867 -32.188 -10.688 1 80.12 99 LEU A CA 1
ATOM 812 C C . LEU A 1 99 ? -7.711 -33.188 -10.844 1 80.12 99 LEU A C 1
ATOM 814 O O . LEU A 1 99 ? -7.668 -33.938 -11.812 1 80.12 99 LEU A O 1
ATOM 818 N N . MET A 1 100 ? -6.742 -33.156 -9.961 1 75 100 MET A N 1
ATOM 819 C CA . MET A 1 100 ? -5.551 -34 -10.031 1 75 100 MET A CA 1
ATOM 820 C C . MET A 1 100 ? -5.934 -35.469 -10.156 1 75 100 MET A C 1
ATOM 822 O O . MET A 1 100 ? -5.273 -36.219 -10.867 1 75 100 MET A O 1
ATOM 826 N N . PHE A 1 101 ? -7.004 -35.875 -9.633 1 75.44 101 PHE A N 1
ATOM 827 C CA . PHE A 1 101 ? -7.387 -37.281 -9.602 1 75.44 101 PHE A CA 1
ATOM 828 C C . PHE A 1 101 ? -8.289 -37.625 -10.781 1 75.44 101 PHE A C 1
ATOM 830 O O . PHE A 1 101 ? -8.305 -38.781 -11.25 1 75.44 101 PHE A O 1
ATOM 837 N N . SER A 1 102 ? -8.844 -36.719 -11.422 1 76.25 102 SER A N 1
ATOM 838 C CA . SER A 1 102 ? -9.891 -37.062 -12.383 1 76.25 102 SER A CA 1
ATOM 839 C C . SER A 1 102 ? -9.492 -36.656 -13.797 1 76.25 102 SER A C 1
ATOM 841 O O . SER A 1 102 ? -9.75 -37.375 -14.75 1 76.25 102 SER A O 1
ATOM 843 N N . HIS A 1 103 ? -8.828 -35.531 -14 1 78.81 103 HIS A N 1
ATOM 844 C CA . HIS A 1 103 ? -8.547 -34.969 -15.32 1 78.81 103 HIS A CA 1
ATOM 845 C C . HIS A 1 103 ? -7.172 -34.312 -15.352 1 78.81 103 HIS A C 1
ATOM 847 O O . HIS A 1 103 ? -7.074 -33.062 -15.297 1 78.81 103 HIS A O 1
ATOM 853 N N . PRO A 1 104 ? -6.109 -35.094 -15.508 1 69.81 104 PRO A N 1
ATOM 854 C CA . PRO A 1 104 ? -4.746 -34.594 -15.391 1 69.81 104 PRO A CA 1
ATOM 855 C C . PRO A 1 104 ? -4.41 -33.562 -16.453 1 69.81 104 PRO A C 1
ATOM 857 O O . PRO A 1 104 ? -3.686 -32.594 -16.188 1 69.81 104 PRO A O 1
ATOM 860 N N . PHE A 1 105 ? -4.984 -33.875 -17.625 1 72.94 105 PHE A N 1
ATOM 861 C CA . PHE A 1 105 ? -4.68 -32.906 -18.688 1 72.94 105 PHE A CA 1
ATOM 862 C C . PHE A 1 105 ? -5.293 -31.547 -18.391 1 72.94 105 PHE A C 1
ATOM 864 O O . PHE A 1 105 ? -4.637 -30.516 -18.562 1 72.94 105 PHE A O 1
ATOM 871 N N . ALA A 1 106 ? -6.484 -31.531 -17.906 1 75.31 106 ALA A N 1
ATOM 872 C CA . ALA A 1 106 ? -7.168 -30.281 -17.562 1 75.31 106 ALA A CA 1
ATOM 873 C C . ALA A 1 106 ? -6.473 -29.594 -16.391 1 75.31 106 ALA A C 1
ATOM 875 O O . ALA A 1 106 ? -6.406 -28.359 -16.344 1 75.31 106 ALA A O 1
ATOM 876 N N . MET A 1 107 ? -5.855 -30.312 -15.547 1 78.12 107 MET A N 1
ATOM 877 C CA . MET A 1 107 ? -5.191 -29.781 -14.359 1 78.12 107 MET A CA 1
ATOM 878 C C . MET A 1 107 ? -3.947 -28.984 -14.75 1 78.12 107 MET A C 1
ATOM 880 O O . MET A 1 107 ? -3.666 -27.938 -14.156 1 78.12 107 MET A O 1
ATOM 884 N N . GLU A 1 108 ? -3.318 -29.484 -15.766 1 76.44 108 GLU A N 1
ATOM 885 C CA . GLU A 1 108 ? -2.092 -28.828 -16.188 1 76.44 108 GLU A CA 1
ATOM 886 C C . GLU A 1 108 ? -2.387 -27.438 -16.781 1 76.44 108 GLU A C 1
ATOM 888 O O . GLU A 1 108 ? -1.691 -26.469 -16.469 1 76.44 108 GLU A O 1
ATOM 893 N N . ILE A 1 109 ? -3.359 -27.453 -17.562 1 80.31 109 ILE A N 1
ATOM 894 C CA . ILE A 1 109 ? -3.748 -26.188 -18.188 1 80.31 109 ILE A CA 1
ATOM 895 C C . ILE A 1 109 ? -4.227 -25.203 -17.125 1 80.31 109 ILE A C 1
ATOM 897 O O . ILE A 1 109 ? -3.82 -24.047 -17.109 1 80.31 109 ILE A O 1
ATOM 901 N N . PHE A 1 110 ? -5.047 -25.672 -16.203 1 83.88 110 PHE A N 1
ATOM 902 C CA . PHE A 1 110 ? -5.59 -24.844 -15.133 1 83.88 110 PHE A CA 1
ATOM 903 C C . PHE A 1 110 ? -4.473 -24.312 -14.242 1 83.88 110 PHE A C 1
ATOM 905 O O . PHE A 1 110 ? -4.469 -23.141 -13.875 1 83.88 110 PHE A O 1
ATOM 912 N N . ALA A 1 111 ? -3.529 -25.109 -13.977 1 83 111 ALA A N 1
ATOM 913 C CA . ALA A 1 111 ? -2.404 -24.734 -13.125 1 83 111 ALA A CA 1
ATOM 914 C C . ALA A 1 111 ? -1.57 -23.641 -13.781 1 83 111 ALA A C 1
ATOM 916 O O . ALA A 1 111 ? -1.16 -22.688 -13.109 1 83 111 ALA A O 1
ATOM 917 N N . SER A 1 112 ? -1.325 -23.75 -15.031 1 81.5 112 SER A N 1
ATOM 918 C CA . SER A 1 112 ? -0.548 -22.766 -15.766 1 81.5 112 SER A CA 1
ATOM 919 C C . SER A 1 112 ? -1.268 -21.422 -15.812 1 81.5 112 SER A C 1
ATOM 921 O O . SER A 1 112 ? -0.641 -20.375 -15.656 1 81.5 112 SER A O 1
ATOM 923 N N . LEU A 1 113 ? -2.541 -21.469 -15.938 1 84.5 113 LEU A N 1
ATOM 924 C CA . LEU A 1 113 ? -3.344 -20.266 -15.977 1 84.5 113 LEU A CA 1
ATOM 925 C C . LEU A 1 113 ? -3.307 -19.531 -14.641 1 84.5 113 LEU A C 1
ATOM 927 O O . LEU A 1 113 ? -3.123 -18.312 -14.586 1 84.5 113 LEU A O 1
ATOM 931 N N . ILE A 1 114 ? -3.438 -20.266 -13.555 1 87.56 114 ILE A N 1
ATOM 932 C CA . ILE A 1 114 ? -3.449 -19.688 -12.219 1 87.56 114 ILE A CA 1
ATOM 933 C C . ILE A 1 114 ? -2.098 -19.047 -11.922 1 87.56 114 ILE A C 1
ATOM 935 O O . ILE A 1 114 ? -2.039 -17.938 -11.398 1 87.56 114 ILE A O 1
ATOM 939 N N . SER A 1 115 ? -0.998 -19.781 -12.25 1 84.12 115 SER A N 1
ATOM 940 C CA . SER A 1 115 ? 0.34 -19.25 -12.008 1 84.12 115 SER A CA 1
ATOM 941 C C . SER A 1 115 ? 0.595 -18 -12.836 1 84.12 115 SER A C 1
ATOM 943 O O . SER A 1 115 ? 1.196 -17.031 -12.352 1 84.12 115 SER A O 1
ATOM 945 N N . PHE A 1 116 ? 0.092 -17.969 -14.016 1 83.81 116 PHE A N 1
ATOM 946 C CA . PHE A 1 116 ? 0.221 -16.812 -14.898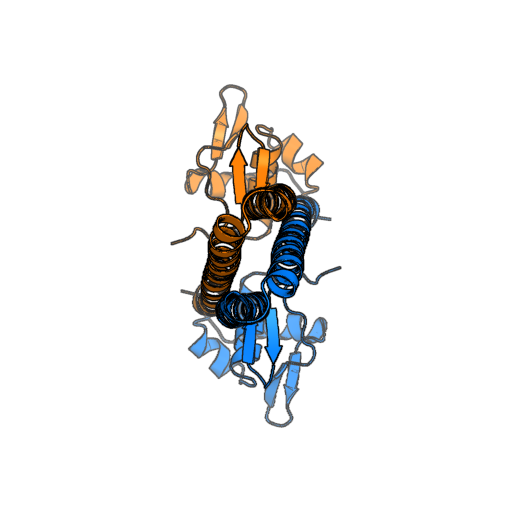 1 83.81 116 PHE A CA 1
ATOM 947 C C . PHE A 1 116 ? -0.559 -15.625 -14.344 1 83.81 116 PHE A C 1
ATOM 949 O O . PHE A 1 116 ? -0.058 -14.5 -14.336 1 83.81 116 PHE A O 1
ATOM 956 N N . MET A 1 117 ? -1.771 -15.883 -13.852 1 87.69 117 MET A N 1
ATOM 957 C CA . MET A 1 117 ? -2.598 -14.828 -13.266 1 87.69 117 MET A CA 1
ATOM 958 C C . MET A 1 117 ? -1.932 -14.234 -12.031 1 87.69 117 MET A C 1
ATOM 960 O O . MET A 1 117 ? -1.896 -13.016 -11.859 1 87.69 117 MET A O 1
ATOM 964 N N . ALA A 1 118 ? -1.409 -15.07 -11.164 1 88.94 118 ALA A N 1
ATOM 965 C CA . ALA A 1 118 ? -0.697 -14.602 -9.977 1 88.94 118 ALA A CA 1
ATOM 966 C C . ALA A 1 118 ? 0.473 -13.703 -10.352 1 88.94 118 ALA A C 1
ATOM 968 O O . ALA A 1 118 ? 0.631 -12.609 -9.805 1 88.94 118 ALA A O 1
ATOM 969 N N . SER A 1 119 ? 1.243 -14.109 -11.344 1 86.94 119 SER A N 1
ATOM 970 C CA . SER A 1 119 ? 2.379 -13.32 -11.812 1 86.94 119 SER A CA 1
ATOM 971 C C . SER A 1 119 ? 1.932 -11.961 -12.336 1 86.94 119 SER A C 1
ATOM 973 O O . SER A 1 119 ? 2.537 -10.938 -12.023 1 86.94 119 SER A O 1
ATOM 975 N N . GLY A 1 120 ? 0.908 -11.891 -13.055 1 89.69 120 GLY A N 1
ATOM 976 C CA . GLY A 1 120 ? 0.379 -10.656 -13.609 1 89.69 120 GLY A CA 1
ATOM 977 C C . GLY A 1 120 ? -0.098 -9.68 -12.555 1 89.69 120 GLY A C 1
ATOM 978 O O . GLY A 1 120 ? 0.196 -8.484 -12.625 1 89.69 120 GLY A O 1
ATOM 979 N N . VAL A 1 121 ? -0.804 -10.203 -11.531 1 90.88 121 VAL A N 1
ATOM 980 C CA . VAL A 1 121 ? -1.329 -9.367 -10.461 1 90.88 121 VAL A CA 1
ATOM 981 C C . VAL A 1 121 ? -0.174 -8.75 -9.672 1 90.88 121 VAL A C 1
ATOM 983 O O . VAL A 1 121 ? -0.198 -7.562 -9.352 1 90.88 121 VAL A O 1
ATOM 986 N N . PHE A 1 122 ? 0.819 -9.5 -9.453 1 90.12 122 PHE A N 1
ATOM 987 C CA . PHE A 1 122 ? 1.948 -8.992 -8.68 1 90.12 122 PHE A CA 1
ATOM 988 C C . PHE A 1 122 ? 2.775 -8.023 -9.516 1 90.12 122 PHE A C 1
ATOM 990 O O . PHE A 1 122 ? 3.344 -7.066 -8.977 1 90.12 122 PHE A O 1
ATOM 997 N N . LEU A 1 123 ? 2.814 -8.258 -10.773 1 89.12 123 LEU A N 1
ATOM 998 C CA . LEU A 1 123 ? 3.512 -7.309 -11.633 1 89.12 123 LEU A CA 1
ATOM 999 C C . LEU A 1 123 ? 2.799 -5.957 -11.648 1 89.12 123 LEU A C 1
ATOM 1001 O O . LEU A 1 123 ? 3.438 -4.914 -11.5 1 89.12 123 LEU A O 1
ATOM 1005 N N . LEU A 1 124 ? 1.538 -5.988 -11.727 1 91.12 124 LEU A N 1
ATOM 1006 C CA . LEU A 1 124 ? 0.762 -4.754 -11.711 1 91.12 124 LEU A CA 1
ATOM 1007 C C . LEU A 1 124 ? 0.889 -4.055 -10.359 1 91.12 124 LEU A C 1
ATOM 1009 O O . LEU A 1 124 ? 1 -2.826 -10.305 1 91.12 124 LEU A O 1
ATOM 1013 N N . ASP A 1 125 ? 0.845 -4.844 -9.367 1 91 125 ASP A N 1
ATOM 1014 C CA . ASP A 1 125 ? 1.028 -4.281 -8.031 1 91 125 ASP A CA 1
ATOM 1015 C C . ASP A 1 125 ? 2.393 -3.611 -7.898 1 91 125 ASP A C 1
ATOM 1017 O O . ASP A 1 125 ? 2.502 -2.52 -7.336 1 91 125 ASP A O 1
ATOM 1021 N N . ALA A 1 126 ? 3.396 -4.219 -8.422 1 90.75 126 ALA A N 1
ATOM 1022 C CA . ALA A 1 126 ? 4.75 -3.674 -8.383 1 90.75 126 ALA A CA 1
ATOM 1023 C C . ALA A 1 126 ? 4.828 -2.342 -9.125 1 90.75 126 ALA A C 1
ATOM 1025 O O . ALA A 1 126 ? 5.422 -1.381 -8.625 1 90.75 126 ALA A O 1
ATOM 1026 N N . ILE A 1 127 ? 4.25 -2.332 -10.227 1 91.25 127 ILE A N 1
ATOM 1027 C CA . ILE A 1 127 ? 4.242 -1.119 -11.039 1 91.25 127 ILE A CA 1
ATOM 1028 C C . ILE A 1 127 ? 3.523 -0.001 -10.281 1 91.25 127 ILE A C 1
ATOM 1030 O O . ILE A 1 127 ? 4.035 1.116 -10.18 1 91.25 127 ILE A O 1
ATOM 1034 N N . LYS A 1 128 ? 2.393 -0.359 -9.711 1 90.38 128 LYS A N 1
ATOM 1035 C CA . LYS A 1 128 ? 1.59 0.612 -8.969 1 90.38 128 LYS A CA 1
ATOM 1036 C C . LYS A 1 128 ? 2.371 1.188 -7.793 1 90.38 128 LYS A C 1
ATOM 1038 O O . LYS A 1 128 ? 2.377 2.402 -7.578 1 90.38 128 LYS A O 1
ATOM 1043 N N . ARG A 1 129 ? 2.99 0.354 -7.102 1 89.38 129 ARG A N 1
ATOM 1044 C CA . ARG A 1 129 ? 3.729 0.78 -5.914 1 89.38 129 ARG A CA 1
ATOM 1045 C C . ARG A 1 129 ? 4.957 1.597 -6.301 1 89.38 129 ARG A C 1
ATOM 1047 O O . ARG A 1 129 ? 5.324 2.545 -5.602 1 89.38 129 ARG A O 1
ATOM 1054 N N . TYR A 1 130 ? 5.539 1.178 -7.406 1 89.31 130 TYR A N 1
ATOM 1055 C CA . TYR A 1 130 ? 6.688 1.938 -7.891 1 89.31 130 TYR A CA 1
ATOM 1056 C C . TYR A 1 130 ? 6.277 3.35 -8.289 1 89.31 130 TYR A C 1
ATOM 1058 O O . TYR A 1 130 ? 6.953 4.32 -7.938 1 89.31 130 TYR A O 1
ATOM 1066 N N . LEU A 1 131 ? 5.164 3.488 -8.922 1 88.75 131 LEU A N 1
ATOM 1067 C CA . LEU A 1 131 ? 4.652 4.785 -9.344 1 88.75 131 LEU A CA 1
ATOM 1068 C C . LEU A 1 131 ? 4.238 5.629 -8.141 1 88.75 131 LEU A C 1
ATOM 1070 O O . LEU A 1 131 ? 4.426 6.848 -8.133 1 88.75 131 LEU A O 1
ATOM 1074 N N . ARG A 1 132 ? 3.656 4.949 -7.145 1 85.69 132 ARG A N 1
ATOM 1075 C CA . ARG A 1 132 ? 3.279 5.66 -5.926 1 85.69 132 ARG A CA 1
ATOM 1076 C C . ARG A 1 132 ? 4.5 6.266 -5.242 1 85.69 132 ARG A C 1
ATOM 1078 O O . ARG A 1 132 ? 4.453 7.402 -4.77 1 85.69 132 ARG A O 1
ATOM 1085 N N . PHE A 1 133 ? 5.57 5.5 -5.277 1 86.81 133 PHE A N 1
ATOM 1086 C CA . PHE A 1 133 ? 6.828 5.973 -4.715 1 86.81 133 PHE A CA 1
ATOM 1087 C C . PHE A 1 133 ? 7.324 7.207 -5.461 1 86.81 133 PHE A C 1
ATOM 1089 O O . PHE A 1 133 ? 7.664 8.219 -4.844 1 86.81 133 PHE A O 1
ATOM 1096 N N . GLU A 1 134 ? 7.27 7.238 -6.711 1 87.19 134 GLU A N 1
ATOM 1097 C CA . GLU A 1 134 ? 7.727 8.344 -7.547 1 87.19 134 GLU A CA 1
ATOM 1098 C C . GLU A 1 134 ? 6.836 9.57 -7.371 1 87.19 134 GLU A C 1
ATOM 1100 O O . GLU A 1 134 ? 7.328 10.695 -7.309 1 87.19 134 GLU A O 1
ATOM 1105 N N . ARG A 1 135 ? 5.574 9.289 -7.242 1 86.5 135 ARG A N 1
ATOM 1106 C CA . ARG A 1 135 ? 4.613 10.383 -7.102 1 86.5 135 ARG A CA 1
ATOM 1107 C C . ARG A 1 135 ? 4.789 11.102 -5.766 1 86.5 135 ARG A C 1
ATOM 1109 O O . ARG A 1 135 ? 4.59 12.312 -5.676 1 86.5 135 ARG A O 1
ATOM 1116 N N . THR A 1 136 ? 5.113 10.312 -4.777 1 84.38 136 THR A N 1
ATOM 1117 C CA . THR A 1 136 ? 5.336 10.906 -3.465 1 84.38 136 THR A CA 1
ATOM 1118 C C . THR A 1 136 ? 6.48 11.914 -3.518 1 84.38 136 THR A C 1
ATOM 1120 O O . THR A 1 136 ? 6.406 12.977 -2.896 1 84.38 136 THR A O 1
ATOM 1123 N N . ILE A 1 137 ? 7.422 11.695 -4.25 1 87.38 137 ILE A N 1
ATOM 1124 C CA . ILE A 1 137 ? 8.578 12.578 -4.371 1 87.38 137 ILE A CA 1
ATOM 1125 C C . ILE A 1 137 ? 8.195 13.812 -5.191 1 87.38 137 ILE A C 1
ATOM 1127 O O . ILE A 1 137 ? 8.562 14.93 -4.832 1 87.38 137 ILE A O 1
ATOM 1131 N N . LYS A 1 138 ? 7.312 13.625 -6.102 1 84.25 138 LYS A N 1
ATOM 1132 C CA . LYS A 1 138 ? 7.012 14.695 -7.051 1 84.25 138 LYS A CA 1
ATOM 1133 C C . LYS A 1 138 ? 5.879 15.586 -6.543 1 84.25 138 LYS A C 1
ATOM 1135 O O . LYS A 1 138 ? 5.68 16.688 -7.039 1 84.25 138 LYS A O 1
ATOM 1140 N N . SER A 1 139 ? 4.863 15.086 -5.656 1 73.5 139 SER A N 1
ATOM 1141 C CA . SER A 1 139 ? 3.605 15.719 -5.262 1 73.5 139 SER A CA 1
ATOM 1142 C C . SER A 1 139 ? 3.838 17.125 -4.703 1 73.5 139 SER A C 1
ATOM 1144 O O . SER A 1 139 ? 2.885 17.859 -4.477 1 73.5 139 SER A O 1
ATOM 1146 N N . GLY A 1 140 ? 5.023 17.594 -4.344 1 58.41 140 GLY A N 1
ATOM 1147 C CA . GLY A 1 140 ? 5.164 18.969 -3.883 1 58.41 140 GLY A CA 1
ATOM 1148 C C . GLY A 1 140 ? 4.785 19.984 -4.938 1 58.41 140 GLY A C 1
ATOM 1149 O O . GLY A 1 140 ? 4.852 21.188 -4.688 1 58.41 140 GLY A O 1
ATOM 1150 N N . GLU A 1 141 ? 4.418 19.688 -6.211 1 44.28 141 GLU A N 1
ATOM 1151 C CA . GLU A 1 141 ? 4.031 20.812 -7.059 1 44.28 141 GLU A CA 1
ATOM 1152 C C . GLU A 1 141 ? 2.555 21.156 -6.879 1 44.28 141 GLU A C 1
ATOM 1154 O O . GLU A 1 141 ? 1.739 20.281 -6.586 1 44.28 141 GLU A O 1
ATOM 1159 N N . MET B 1 1 ? 6.59 1.569 16.984 1 36.06 1 MET B N 1
ATOM 1160 C CA . MET B 1 1 ? 5.824 2.727 16.531 1 36.06 1 MET B CA 1
ATOM 1161 C C . MET B 1 1 ? 6.25 3.145 15.125 1 36.06 1 MET B C 1
ATOM 1163 O O . MET B 1 1 ? 7.41 3.51 14.906 1 36.06 1 MET B O 1
ATOM 1167 N N . GLU B 1 2 ? 5.691 2.592 14.07 1 50.41 2 GLU B N 1
ATOM 1168 C CA . GLU B 1 2 ? 6.195 2.939 12.75 1 50.41 2 GLU B CA 1
ATOM 1169 C C . GLU B 1 2 ? 6.168 4.449 12.523 1 50.41 2 GLU B C 1
ATOM 1171 O O . GLU B 1 2 ? 5.195 5.117 12.883 1 50.41 2 GLU B O 1
ATOM 1176 N N . LEU B 1 3 ? 7.285 5.004 12.68 1 59.12 3 LEU B N 1
ATOM 1177 C CA . LEU B 1 3 ? 7.445 6.441 12.492 1 59.12 3 LEU B CA 1
ATOM 1178 C C . LEU B 1 3 ? 6.652 6.918 11.281 1 59.12 3 LEU B C 1
ATOM 1180 O O . LEU B 1 3 ? 6.793 6.371 10.188 1 59.12 3 LEU B O 1
ATOM 1184 N N . GLU B 1 4 ? 5.457 7.434 11.578 1 71.44 4 GLU B N 1
ATOM 1185 C CA . GLU B 1 4 ? 4.684 8 10.477 1 71.44 4 GLU B CA 1
ATOM 1186 C C . GLU B 1 4 ? 5.125 9.43 10.164 1 71.44 4 GLU B C 1
ATOM 1188 O O . GLU B 1 4 ? 4.941 10.328 10.984 1 71.44 4 GLU B O 1
ATOM 1193 N N . LEU B 1 5 ? 5.82 9.555 9.102 1 83.19 5 LEU B N 1
ATOM 1194 C CA . LEU B 1 5 ? 6.301 10.859 8.656 1 83.19 5 LEU B CA 1
ATOM 1195 C C . LEU B 1 5 ? 5.176 11.656 8 1 83.19 5 LEU B C 1
ATOM 1197 O O . LEU B 1 5 ? 4.305 11.078 7.34 1 83.19 5 LEU B O 1
ATOM 1201 N N . SER B 1 6 ? 5.188 12.906 8.336 1 83.94 6 SER B N 1
ATOM 1202 C CA . SER B 1 6 ? 4.293 13.766 7.57 1 83.94 6 SER B CA 1
ATOM 1203 C C . SER B 1 6 ? 4.57 13.656 6.074 1 83.94 6 SER B C 1
ATOM 1205 O O . SER B 1 6 ? 5.668 13.273 5.668 1 83.94 6 SER B O 1
ATOM 1207 N N . PRO B 1 7 ? 3.59 14.055 5.297 1 85.56 7 PRO B N 1
ATOM 1208 C CA . PRO B 1 7 ? 3.76 13.914 3.85 1 85.56 7 PRO B CA 1
ATOM 1209 C C . PRO B 1 7 ? 4.969 14.68 3.32 1 85.56 7 PRO B C 1
ATOM 1211 O O . PRO B 1 7 ? 5.789 14.117 2.59 1 85.56 7 PRO B O 1
ATOM 1214 N N . PRO B 1 8 ? 5.199 15.883 3.725 1 90.19 8 PRO B N 1
ATOM 1215 C CA . PRO B 1 8 ? 6.375 16.578 3.207 1 90.19 8 PRO B CA 1
ATOM 1216 C C . PRO B 1 8 ? 7.688 16 3.719 1 90.19 8 PRO B C 1
ATOM 1218 O O . PRO B 1 8 ? 8.68 15.977 2.99 1 90.19 8 PRO B O 1
ATOM 1221 N N . THR B 1 9 ? 7.684 15.586 4.922 1 92.31 9 THR B N 1
ATOM 1222 C CA . THR B 1 9 ? 8.883 14.969 5.48 1 92.31 9 THR B CA 1
ATOM 1223 C C . THR B 1 9 ? 9.195 13.656 4.777 1 92.31 9 THR B C 1
ATOM 1225 O O . THR B 1 9 ? 10.359 13.352 4.504 1 92.31 9 THR B O 1
ATOM 1228 N N . LYS B 1 10 ? 8.125 12.984 4.504 1 89.94 10 LYS B N 1
ATOM 1229 C CA . LYS B 1 10 ? 8.281 11.727 3.783 1 89.94 10 LYS B CA 1
ATOM 1230 C C . LYS B 1 10 ? 8.852 11.961 2.385 1 89.94 10 LYS B C 1
ATOM 1232 O O . LYS B 1 10 ? 9.688 11.188 1.911 1 89.94 10 LYS B O 1
ATOM 1237 N N . ARG B 1 11 ? 8.383 12.969 1.829 1 92.06 11 ARG B N 1
ATOM 1238 C CA . ARG B 1 11 ? 8.867 13.344 0.504 1 92.06 11 ARG B CA 1
ATOM 1239 C C . ARG B 1 11 ? 10.367 13.578 0.518 1 92.06 11 ARG B C 1
ATOM 1241 O O . ARG B 1 11 ? 11.086 13.102 -0.365 1 92.06 11 ARG B O 1
ATOM 1248 N N . VAL B 1 12 ? 10.789 14.258 1.468 1 95.06 12 VAL B N 1
ATOM 1249 C CA . VAL B 1 12 ? 12.211 14.562 1.597 1 95.06 12 VAL B CA 1
ATOM 1250 C C . VAL B 1 12 ? 12.992 13.273 1.852 1 95.06 12 VAL B C 1
ATOM 1252 O O . VAL B 1 12 ? 14.039 13.047 1.238 1 95.06 12 VAL B O 1
ATOM 1255 N N . TYR B 1 13 ? 12.461 12.492 2.695 1 94.38 13 TYR B N 1
ATOM 1256 C CA . TYR B 1 13 ? 13.094 11.227 3.035 1 94.38 13 TYR B CA 1
ATOM 1257 C C . TYR B 1 13 ? 13.25 10.344 1.804 1 94.38 13 TYR B C 1
ATOM 1259 O O . TYR B 1 13 ? 14.328 9.805 1.547 1 94.38 13 TYR B O 1
ATOM 1267 N N . TYR B 1 14 ? 12.141 10.219 1.057 1 91.81 14 TYR B N 1
ATOM 1268 C CA . TYR B 1 14 ? 12.164 9.383 -0.141 1 91.81 14 TYR B CA 1
ATOM 1269 C C . TYR B 1 14 ? 13.133 9.945 -1.179 1 91.81 14 TYR B C 1
ATOM 1271 O O . TYR B 1 14 ? 13.797 9.188 -1.884 1 91.81 14 TYR B O 1
ATOM 1279 N N . TYR B 1 15 ? 13.172 11.227 -1.286 1 94.5 15 TYR B N 1
ATOM 1280 C CA . TYR B 1 15 ? 14.102 11.883 -2.191 1 94.5 15 TYR B CA 1
ATOM 1281 C C . TYR B 1 15 ? 15.539 11.484 -1.875 1 94.5 15 TYR B C 1
ATOM 1283 O O . TYR B 1 15 ? 16.297 11.125 -2.775 1 94.5 15 TYR B O 1
ATOM 1291 N N . LEU B 1 16 ? 15.844 11.5 -0.642 1 95.06 16 LEU B N 1
ATOM 1292 C CA . LEU B 1 16 ? 17.219 11.188 -0.244 1 95.06 16 LEU B CA 1
ATOM 1293 C C . LEU B 1 16 ? 17.516 9.703 -0.453 1 95.06 16 LEU B C 1
ATOM 1295 O O . LEU B 1 16 ? 18.656 9.336 -0.765 1 95.06 16 LEU B O 1
ATOM 1299 N N . LEU B 1 17 ? 16.516 8.922 -0.247 1 92.44 17 LEU B N 1
ATOM 1300 C CA . LEU B 1 17 ? 16.688 7.5 -0.504 1 92.44 17 LEU B CA 1
ATOM 1301 C C . LEU B 1 17 ? 17.062 7.25 -1.961 1 92.44 17 LEU B C 1
ATOM 1303 O O . LEU B 1 17 ? 17.891 6.383 -2.252 1 92.44 17 LEU B O 1
ATOM 1307 N N . LYS B 1 18 ? 16.438 7.992 -2.768 1 91.38 18 LYS B N 1
ATOM 1308 C CA . LYS B 1 18 ? 16.656 7.816 -4.203 1 91.38 18 LYS B CA 1
ATOM 1309 C C . LYS B 1 18 ? 17.953 8.492 -4.652 1 91.38 18 LYS B C 1
ATOM 1311 O O . LYS B 1 18 ? 18.75 7.895 -5.379 1 91.38 18 LYS B O 1
ATOM 1316 N N . LYS B 1 19 ? 18.141 9.727 -4.238 1 93 19 LYS B N 1
ATOM 1317 C CA . LYS B 1 19 ? 19.25 10.547 -4.684 1 93 19 LYS B CA 1
ATOM 1318 C C . LYS B 1 19 ? 20.531 10.188 -3.932 1 93 19 LYS B C 1
ATOM 1320 O O . LYS B 1 19 ? 21.641 10.445 -4.414 1 93 19 LYS B O 1
ATOM 1325 N N . LYS B 1 20 ? 20.391 9.664 -2.719 1 92.25 20 LYS B N 1
ATOM 1326 C CA . LYS B 1 20 ? 21.5 9.203 -1.896 1 92.25 20 LYS B CA 1
ATOM 1327 C C . LYS B 1 20 ? 22.047 10.328 -1.021 1 92.25 20 LYS B C 1
ATOM 1329 O O . LYS B 1 20 ? 22.094 10.203 0.204 1 92.25 20 LYS B O 1
ATOM 1334 N N . GLU B 1 21 ? 22.5 11.414 -1.685 1 95.69 21 GLU B N 1
ATOM 1335 C CA . GLU B 1 21 ? 22.969 12.562 -0.917 1 95.69 21 GLU B CA 1
ATOM 1336 C C . GLU B 1 21 ? 22.625 13.875 -1.617 1 95.69 21 GLU B C 1
ATOM 1338 O O . GLU B 1 21 ? 22.578 13.93 -2.848 1 95.69 21 GLU B O 1
ATOM 1343 N N . ALA B 1 22 ? 22.359 14.875 -0.773 1 97.62 22 ALA B N 1
ATOM 1344 C CA . ALA B 1 22 ? 22.016 16.172 -1.349 1 97.62 22 ALA B CA 1
ATOM 1345 C C . ALA B 1 22 ? 22.156 17.281 -0.314 1 97.62 22 ALA B C 1
ATOM 1347 O O . ALA B 1 22 ? 22.016 17.047 0.887 1 97.62 22 ALA B O 1
ATOM 1348 N N . THR B 1 23 ? 22.484 18.484 -0.822 1 97.81 23 THR B N 1
ATOM 1349 C CA . THR B 1 23 ? 22.484 19.656 0.041 1 97.81 23 THR B CA 1
ATOM 1350 C C . THR B 1 23 ? 21.062 20.172 0.247 1 97.81 23 THR B C 1
ATOM 1352 O O . THR B 1 23 ? 20.141 19.781 -0.472 1 97.81 23 THR B O 1
ATOM 1355 N N . LEU B 1 24 ? 20.953 21.047 1.271 1 97.75 24 LEU B N 1
ATOM 1356 C CA . LEU B 1 24 ? 19.656 21.656 1.52 1 97.75 24 LEU B CA 1
ATOM 1357 C C . LEU B 1 24 ? 19.141 22.359 0.266 1 97.75 24 LEU B C 1
ATOM 1359 O O . LEU B 1 24 ? 17.953 22.266 -0.053 1 97.75 24 LEU B O 1
ATOM 1363 N N . ARG B 1 25 ? 20.031 22.938 -0.445 1 97.5 25 ARG B N 1
ATOM 1364 C CA . ARG B 1 25 ? 19.656 23.703 -1.63 1 97.5 25 ARG B CA 1
ATOM 1365 C C . ARG B 1 25 ? 19.188 22.781 -2.75 1 97.5 25 ARG B C 1
ATOM 1367 O O . ARG B 1 25 ? 18.203 23.062 -3.426 1 97.5 25 ARG B O 1
ATOM 1374 N N . GLN B 1 26 ? 19.875 21.688 -2.912 1 97.44 26 GLN B N 1
ATOM 1375 C CA . GLN B 1 26 ? 19.5 20.719 -3.932 1 97.44 26 GLN B CA 1
ATOM 1376 C C . GLN B 1 26 ? 18.109 20.141 -3.65 1 97.44 26 GLN B C 1
ATOM 1378 O O . GLN B 1 26 ? 17.297 19.984 -4.562 1 97.44 26 GLN B O 1
ATOM 1383 N N . ILE B 1 27 ? 17.906 19.812 -2.441 1 97.69 27 ILE B N 1
ATOM 1384 C CA . ILE B 1 27 ? 16.609 19.25 -2.049 1 97.69 27 ILE B CA 1
ATOM 1385 C C . ILE B 1 27 ? 15.5 20.266 -2.326 1 97.69 27 ILE B C 1
ATOM 1387 O O . ILE B 1 27 ? 14.469 19.906 -2.898 1 97.69 27 ILE B O 1
ATOM 1391 N N . GLN B 1 28 ? 15.727 21.484 -1.914 1 97.25 28 GLN B N 1
ATOM 1392 C CA . GLN B 1 28 ? 14.742 22.562 -2.105 1 97.25 28 GLN B CA 1
ATOM 1393 C C . GLN B 1 28 ? 14.391 22.719 -3.58 1 97.25 28 GLN B C 1
ATOM 1395 O O . GLN B 1 28 ? 13.211 22.781 -3.938 1 97.25 28 GLN B O 1
ATOM 1400 N N . GLU B 1 29 ? 15.438 22.766 -4.422 1 96.88 29 GLU B N 1
ATOM 1401 C CA . GLU B 1 29 ? 15.258 23 -5.852 1 96.88 29 GLU B CA 1
ATOM 1402 C C . GLU B 1 29 ? 14.586 21.797 -6.516 1 96.88 29 GLU B C 1
ATOM 1404 O O . GLU B 1 29 ? 13.633 21.953 -7.277 1 96.88 29 GLU B O 1
ATOM 1409 N N . ASP B 1 30 ? 15.047 20.672 -6.156 1 95.62 30 ASP B N 1
ATOM 1410 C CA . ASP B 1 30 ? 14.562 19.469 -6.828 1 95.62 30 ASP B CA 1
ATOM 1411 C C . ASP B 1 30 ? 13.117 19.172 -6.434 1 95.62 30 ASP B C 1
ATOM 1413 O O . ASP B 1 30 ? 12.328 18.703 -7.254 1 95.62 30 ASP B O 1
ATOM 1417 N N . LEU B 1 31 ? 12.766 19.438 -5.176 1 96.12 31 LEU B N 1
ATOM 1418 C CA . LEU B 1 31 ? 11.438 19.078 -4.688 1 96.12 31 LEU B CA 1
ATOM 1419 C C . LEU B 1 31 ? 10.492 20.266 -4.773 1 96.12 31 LEU B C 1
ATOM 1421 O O . LEU B 1 31 ? 9.281 20.125 -4.578 1 96.12 31 LEU B O 1
ATOM 1425 N N . GLY B 1 32 ? 10.992 21.375 -4.988 1 94.81 32 GLY B N 1
ATOM 1426 C CA . GLY B 1 32 ? 10.156 22.531 -5.227 1 94.81 32 GLY B CA 1
ATOM 1427 C C . GLY B 1 32 ? 9.594 23.141 -3.953 1 94.81 32 GLY B C 1
ATOM 1428 O O . GLY B 1 32 ? 8.445 23.594 -3.928 1 94.81 32 GLY B O 1
ATOM 1429 N N . PHE B 1 33 ? 10.312 23.125 -2.889 1 95.31 33 PHE B N 1
ATOM 1430 C CA . PHE B 1 33 ? 9.898 23.812 -1.666 1 95.31 33 PHE B CA 1
ATOM 1431 C C . PHE B 1 33 ? 10.031 25.312 -1.817 1 95.31 33 PHE B C 1
ATOM 1433 O O . PHE B 1 33 ? 10.852 25.797 -2.6 1 95.31 33 PHE B O 1
ATOM 1440 N N . ALA B 1 34 ? 9.266 26.016 -1 1 94.69 34 ALA B N 1
ATOM 1441 C CA . ALA B 1 34 ? 9.219 27.469 -1.099 1 94.69 34 ALA B CA 1
ATOM 1442 C C . ALA B 1 34 ? 10.531 28.094 -0.634 1 94.69 34 ALA B C 1
ATOM 1444 O O . ALA B 1 34 ? 10.938 29.141 -1.135 1 94.69 34 ALA B O 1
ATOM 1445 N N . SER B 1 35 ? 11.164 27.438 0.295 1 96.31 35 SER B N 1
ATOM 1446 C CA . SER B 1 35 ? 12.398 28 0.85 1 96.31 35 SER B CA 1
ATOM 1447 C C . SER B 1 35 ? 13.312 26.906 1.388 1 96.31 35 SER B C 1
ATOM 1449 O O . SER B 1 35 ? 12.867 25.781 1.63 1 96.31 35 SER B O 1
ATOM 1451 N N . VAL B 1 36 ? 14.5 27.328 1.575 1 97 36 VAL B N 1
ATOM 1452 C CA . VAL B 1 36 ? 15.477 26.406 2.154 1 97 36 VAL B CA 1
ATOM 1453 C C . VAL B 1 36 ? 15.133 26.141 3.617 1 97 36 VAL B C 1
ATOM 1455 O O . VAL B 1 36 ? 15.328 25.031 4.109 1 97 36 VAL B O 1
ATOM 1458 N N . SER B 1 37 ? 14.57 27.094 4.242 1 97.25 37 SER B N 1
ATOM 1459 C CA . SER B 1 37 ? 14.18 26.953 5.645 1 97.25 37 SER B CA 1
ATOM 1460 C C . SER B 1 37 ? 13.148 25.859 5.824 1 97.25 37 SER B C 1
ATOM 1462 O O . SER B 1 37 ? 13.172 25.125 6.816 1 97.25 37 SER B O 1
ATOM 1464 N N . ALA B 1 38 ? 12.312 25.766 4.922 1 96.44 38 ALA B N 1
ATOM 1465 C CA . ALA B 1 38 ? 11.305 24.703 4.973 1 96.44 38 ALA B CA 1
ATOM 1466 C C . ALA B 1 38 ? 11.961 23.328 4.898 1 96.44 38 ALA B C 1
ATOM 1468 O O . ALA B 1 38 ? 11.578 22.406 5.637 1 96.44 38 ALA B O 1
ATOM 1469 N N . VAL B 1 39 ? 12.836 23.234 4.043 1 97.19 39 VAL B N 1
ATOM 1470 C CA . VAL B 1 39 ? 13.555 21.969 3.91 1 97.19 39 VAL B CA 1
ATOM 1471 C C . VAL B 1 39 ? 14.32 21.672 5.195 1 97.19 39 VAL B C 1
ATOM 1473 O O . VAL B 1 39 ? 14.359 20.531 5.656 1 97.19 39 VAL B O 1
ATOM 1476 N N . ARG B 1 40 ? 14.938 22.641 5.742 1 98 40 ARG B N 1
ATOM 1477 C CA . ARG B 1 40 ? 15.711 22.484 6.973 1 98 40 ARG B CA 1
ATOM 1478 C C . ARG B 1 40 ? 14.852 21.922 8.094 1 98 40 ARG B C 1
ATOM 1480 O O . ARG B 1 40 ? 15.312 21.094 8.875 1 98 40 ARG B O 1
ATOM 1487 N N . TYR B 1 41 ? 13.703 22.375 8.102 1 97.5 41 TYR B N 1
ATOM 1488 C CA . TYR B 1 41 ? 12.766 21.891 9.102 1 97.5 41 TYR B CA 1
ATOM 1489 C C . TYR B 1 41 ? 12.578 20.375 8.984 1 97.5 41 TYR B C 1
ATOM 1491 O O . TYR B 1 41 ? 12.664 19.656 9.984 1 97.5 41 TYR B O 1
ATOM 1499 N N . HIS B 1 42 ? 12.312 19.906 7.824 1 96.62 42 HIS B N 1
ATOM 1500 C CA . HIS B 1 42 ? 12.094 18.484 7.605 1 96.62 42 HIS B CA 1
ATOM 1501 C C . HIS B 1 42 ? 13.375 17.688 7.84 1 96.62 42 HIS B C 1
ATOM 1503 O O . HIS B 1 42 ? 13.336 16.594 8.398 1 96.62 42 HIS B O 1
ATOM 1509 N N . ILE B 1 43 ? 14.422 18.234 7.441 1 97.75 43 ILE B N 1
ATOM 1510 C CA . ILE B 1 43 ? 15.711 17.578 7.648 1 97.75 43 ILE B CA 1
ATOM 1511 C C . ILE B 1 43 ? 16 17.484 9.148 1 97.75 43 ILE B C 1
ATOM 1513 O O . ILE B 1 43 ? 16.469 16.453 9.625 1 97.75 43 ILE B O 1
ATOM 1517 N N . LYS B 1 44 ? 15.727 18.469 9.836 1 97.62 44 LYS B N 1
ATOM 1518 C CA . LYS B 1 44 ? 15.93 18.453 11.281 1 97.62 44 LYS B CA 1
ATOM 1519 C C . LYS B 1 44 ? 15.125 17.344 11.93 1 97.62 44 LYS B C 1
ATOM 1521 O O . LYS B 1 44 ? 15.633 16.625 12.797 1 97.62 44 LYS B O 1
ATOM 1526 N N . LYS B 1 45 ? 13.953 17.25 11.523 1 95.94 45 LYS B N 1
ATOM 1527 C CA . LYS B 1 45 ? 13.102 16.188 12.039 1 95.94 45 LYS B CA 1
ATOM 1528 C C . LYS B 1 45 ? 13.688 14.805 11.734 1 95.94 45 LYS B C 1
ATOM 1530 O O . LYS B 1 45 ? 13.734 13.938 12.609 1 95.94 45 LYS B O 1
ATOM 1535 N N . LEU B 1 46 ? 14.086 14.68 10.555 1 96.44 46 LEU B N 1
ATOM 1536 C CA . LEU B 1 46 ? 14.656 13.406 10.133 1 96.44 46 LEU B CA 1
ATOM 1537 C C . LEU B 1 46 ? 15.953 13.109 10.875 1 96.44 46 LEU B C 1
ATOM 1539 O O . LEU B 1 46 ? 16.25 11.953 11.18 1 96.44 46 LEU B O 1
ATOM 1543 N N . LEU B 1 47 ? 16.656 14.172 11.195 1 97.06 47 LEU B N 1
ATOM 1544 C CA . LEU B 1 47 ? 17.859 14.031 12 1 97.06 47 LEU B CA 1
ATOM 1545 C C . LEU B 1 47 ? 17.516 13.578 13.414 1 97.06 47 LEU B C 1
ATOM 1547 O O . LEU B 1 47 ? 18.156 12.672 13.953 1 97.06 47 LEU B O 1
ATOM 1551 N N . GLU B 1 48 ? 16.562 14.133 13.93 1 95.94 48 GLU B N 1
ATOM 1552 C CA . GLU B 1 48 ? 16.125 13.828 15.289 1 95.94 48 GLU B CA 1
ATOM 1553 C C . GLU B 1 48 ? 15.664 12.375 15.406 1 95.94 48 GLU B C 1
ATOM 1555 O O . GLU B 1 48 ? 15.859 11.734 16.438 1 95.94 48 GLU B O 1
ATOM 1560 N N . TYR B 1 49 ? 15.086 11.93 14.344 1 94.12 49 TYR B N 1
ATOM 1561 C CA . TYR B 1 49 ? 14.594 10.555 14.336 1 94.12 49 TYR B CA 1
ATOM 1562 C C . TYR B 1 49 ? 15.719 9.578 14.031 1 94.12 49 TYR B C 1
ATOM 1564 O O . TYR B 1 49 ? 15.523 8.359 14.086 1 94.12 49 TYR B O 1
ATOM 1572 N N . GLY B 1 50 ? 16.875 10.078 13.641 1 95 50 GLY B N 1
ATOM 1573 C CA . GLY B 1 50 ? 18 9.227 13.32 1 95 50 GLY B CA 1
ATOM 1574 C C . GLY B 1 50 ? 17.938 8.641 11.93 1 95 50 GLY B C 1
ATOM 1575 O O . GLY B 1 50 ? 18.656 7.691 11.609 1 95 50 GLY B O 1
ATOM 1576 N N . LEU B 1 51 ? 17.094 9.203 11.086 1 95.38 51 LEU B N 1
ATOM 1577 C CA . LEU B 1 51 ? 16.875 8.641 9.758 1 95.38 51 LEU B CA 1
ATOM 1578 C C . LEU B 1 51 ? 17.859 9.227 8.75 1 95.38 51 LEU B C 1
ATOM 1580 O O . LEU B 1 51 ? 18.188 8.578 7.754 1 95.38 51 LEU B O 1
ATOM 1584 N N . VAL B 1 52 ? 18.281 10.391 9.031 1 96.94 52 VAL B N 1
ATOM 1585 C CA . VAL B 1 52 ? 19.203 11.094 8.148 1 96.94 52 VAL B CA 1
ATOM 1586 C C . VAL B 1 52 ? 20.422 11.555 8.945 1 96.94 52 VAL B C 1
ATOM 1588 O O . VAL B 1 52 ? 20.344 11.734 10.164 1 96.94 52 VAL B O 1
ATOM 1591 N N . LYS B 1 53 ? 21.469 11.688 8.242 1 97.94 53 LYS B N 1
ATOM 1592 C CA . LYS B 1 53 ? 22.688 12.211 8.836 1 97.94 53 LYS B CA 1
ATOM 1593 C C . LYS B 1 53 ? 23.406 13.172 7.887 1 97.94 53 LYS B C 1
ATOM 1595 O O . LYS B 1 53 ? 23.203 13.117 6.676 1 97.94 53 LYS B O 1
ATOM 1600 N N . GLU B 1 54 ? 24.203 13.977 8.492 1 97.5 54 GLU B N 1
ATOM 1601 C CA . GLU B 1 54 ? 25 14.93 7.707 1 97.5 54 GLU B CA 1
ATOM 1602 C C . GLU B 1 54 ? 26.375 14.359 7.371 1 97.5 54 GLU B C 1
ATOM 1604 O O . GLU B 1 54 ? 27.031 13.766 8.227 1 97.5 54 GLU B O 1
ATOM 1609 N N . THR B 1 55 ? 26.75 14.578 6.102 1 95.94 55 THR B N 1
ATOM 1610 C CA . THR B 1 55 ? 28.062 14.125 5.66 1 95.94 55 THR B CA 1
ATOM 1611 C C . THR B 1 55 ? 29.125 15.18 5.941 1 95.94 55 THR B C 1
ATOM 1613 O O . THR B 1 55 ? 28.797 16.312 6.305 1 95.94 55 THR B O 1
ATOM 1616 N N . LEU B 1 56 ? 30.359 14.766 5.707 1 94.38 56 LEU B N 1
ATOM 1617 C CA . LEU B 1 56 ? 31.5 15.648 5.953 1 94.38 56 LEU B CA 1
ATOM 1618 C C . LEU B 1 56 ? 31.484 16.828 4.98 1 94.38 56 LEU B C 1
ATOM 1620 O O . LEU B 1 56 ? 31.984 17.906 5.301 1 94.38 56 LEU B O 1
ATOM 1624 N N . ASP B 1 57 ? 30.875 16.672 3.922 1 94.75 57 ASP B N 1
ATOM 1625 C CA . ASP B 1 57 ? 30.859 17.703 2.879 1 94.75 57 ASP B CA 1
ATOM 1626 C C . ASP B 1 57 ? 29.609 18.594 3.008 1 94.75 57 ASP B C 1
ATOM 1628 O O . ASP B 1 57 ? 29.297 19.344 2.086 1 94.75 57 ASP B O 1
ATOM 1632 N N . GLY B 1 58 ? 28.906 18.422 4.047 1 94.31 58 GLY B N 1
ATOM 1633 C CA . GLY B 1 58 ? 27.766 19.281 4.285 1 94.31 58 GLY B CA 1
ATOM 1634 C C . GLY B 1 58 ? 26.5 18.797 3.598 1 94.31 58 GLY B C 1
ATOM 1635 O O . GLY B 1 58 ? 25.562 19.578 3.387 1 94.31 58 GLY B O 1
ATOM 1636 N N . LYS B 1 59 ? 26.531 17.609 3.162 1 97.69 59 LYS B N 1
ATOM 1637 C CA . LYS B 1 59 ? 25.344 17.031 2.543 1 97.69 59 LYS B CA 1
ATOM 1638 C C . LYS B 1 59 ? 24.594 16.125 3.523 1 97.69 59 LYS B C 1
ATOM 1640 O O . LYS B 1 59 ? 25.062 15.906 4.645 1 97.69 59 LYS B O 1
ATOM 1645 N N . TYR B 1 60 ? 23.406 15.742 3.117 1 98.25 60 TYR B N 1
ATOM 1646 C CA . TYR B 1 60 ? 22.578 14.852 3.934 1 98.25 60 TYR B CA 1
ATOM 1647 C C . TYR B 1 60 ? 22.359 13.523 3.225 1 98.25 60 TYR B C 1
ATOM 1649 O O . TYR B 1 60 ? 22.141 13.484 2.01 1 98.25 60 TYR B O 1
ATOM 1657 N N . THR B 1 61 ? 22.469 12.492 4 1 96.94 61 THR B N 1
ATOM 1658 C CA . THR B 1 61 ? 22.25 11.148 3.463 1 96.94 61 THR B CA 1
ATOM 1659 C C . THR B 1 61 ? 21.453 10.289 4.445 1 96.94 61 THR B C 1
ATOM 1661 O O . THR B 1 61 ? 21.297 10.664 5.609 1 96.94 61 THR B O 1
ATOM 1664 N N . ILE B 1 62 ? 20.984 9.164 3.922 1 95.5 62 ILE B N 1
ATOM 1665 C CA . ILE B 1 62 ? 20.188 8.266 4.754 1 95.5 62 ILE B CA 1
ATOM 1666 C C . ILE B 1 62 ? 21.078 7.594 5.789 1 95.5 62 ILE B C 1
ATOM 1668 O O . ILE B 1 62 ? 22.203 7.168 5.473 1 95.5 62 ILE B O 1
ATOM 1672 N N . ASN B 1 63 ? 20.578 7.578 6.957 1 95.44 63 ASN B N 1
ATOM 1673 C CA . ASN B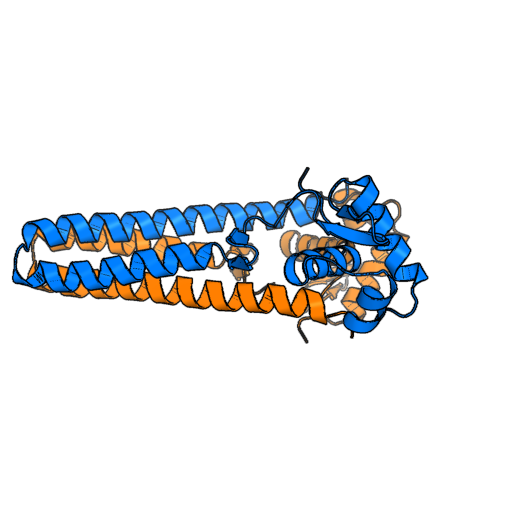 1 63 ? 21.281 6.922 8.047 1 95.44 63 ASN B CA 1
ATOM 1674 C C . ASN B 1 63 ? 20.641 5.59 8.414 1 95.44 63 ASN B C 1
ATOM 1676 O O . ASN B 1 63 ? 21.344 4.629 8.75 1 95.44 63 ASN B O 1
ATOM 1680 N N . LYS B 1 64 ? 19.359 5.562 8.453 1 92.69 64 LYS B N 1
ATOM 1681 C CA . LYS B 1 64 ? 18.578 4.371 8.734 1 92.69 64 LYS B CA 1
ATOM 1682 C C . LYS B 1 64 ? 17.406 4.238 7.754 1 92.69 64 LYS B C 1
ATOM 1684 O O . LYS B 1 64 ? 16.688 5.203 7.512 1 92.69 64 LYS B O 1
ATOM 1689 N N . ILE B 1 65 ? 17.297 3.029 7.234 1 88.19 65 ILE B N 1
ATOM 1690 C CA . ILE B 1 65 ? 16.219 2.814 6.266 1 88.19 65 ILE B CA 1
ATOM 1691 C C . ILE B 1 65 ? 14.977 2.297 6.977 1 88.19 65 ILE B C 1
ATOM 1693 O O . ILE B 1 65 ? 15.031 1.274 7.668 1 88.19 65 ILE B O 1
ATOM 1697 N N . ILE B 1 66 ? 13.922 3.041 6.996 1 82.81 66 ILE B N 1
ATOM 1698 C CA . ILE B 1 66 ? 12.648 2.621 7.566 1 82.81 66 ILE B CA 1
ATOM 1699 C C . ILE B 1 66 ? 11.539 2.779 6.523 1 82.81 66 ILE B C 1
ATOM 1701 O O . ILE B 1 66 ? 11 3.873 6.344 1 82.81 66 ILE B O 1
ATOM 1705 N N . LEU B 1 67 ? 11.562 1.892 5.57 1 75.5 67 LEU B N 1
ATOM 1706 C CA . LEU B 1 67 ? 10.562 2.004 4.508 1 75.5 67 LEU B CA 1
ATOM 1707 C C . LEU B 1 67 ? 9.273 1.295 4.898 1 75.5 67 LEU B C 1
ATOM 1709 O O . LEU B 1 67 ? 9.281 0.411 5.758 1 75.5 67 LEU B O 1
ATOM 1713 N N . ASP B 1 68 ? 8.148 1.794 4.32 1 74.88 68 ASP B N 1
ATOM 1714 C CA . ASP B 1 68 ? 6.875 1.099 4.473 1 74.88 68 ASP B CA 1
ATOM 1715 C C . ASP B 1 68 ? 7 -0.369 4.07 1 74.88 68 ASP B C 1
ATOM 1717 O O . ASP B 1 68 ? 7.906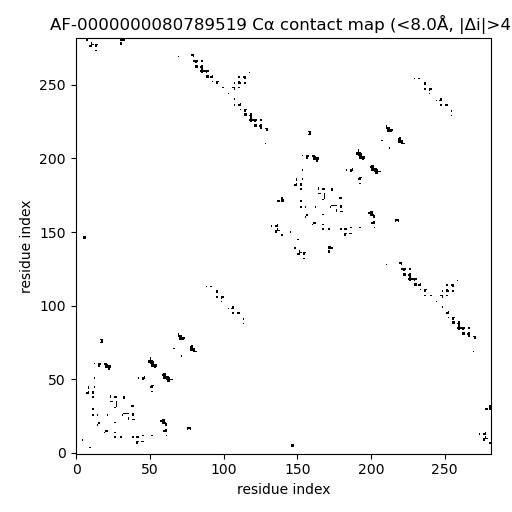 -0.738 3.32 1 74.88 68 ASP B O 1
ATOM 1721 N N . ASP B 1 69 ? 6.258 -1.106 4.621 1 76.25 69 ASP B N 1
ATOM 1722 C CA . ASP B 1 69 ? 6.324 -2.559 4.48 1 76.25 69 ASP B CA 1
ATOM 1723 C C . ASP B 1 69 ? 6.184 -2.975 3.02 1 76.25 69 ASP B C 1
ATOM 1725 O O . ASP B 1 69 ? 6.352 -4.148 2.684 1 76.25 69 ASP B O 1
ATOM 1729 N N . ASP B 1 70 ? 6.129 -2.047 2.125 1 87.38 70 ASP B N 1
ATOM 1730 C CA . ASP B 1 70 ? 5.867 -2.406 0.736 1 87.38 70 ASP B CA 1
ATOM 1731 C C . ASP B 1 70 ? 7.125 -2.262 -0.115 1 87.38 70 ASP B C 1
ATOM 1733 O O . ASP B 1 70 ? 7.156 -2.693 -1.269 1 87.38 70 ASP B O 1
ATOM 1737 N N . TYR B 1 71 ? 8.227 -1.765 0.5 1 90.94 71 TYR B N 1
ATOM 1738 C CA . TYR B 1 71 ? 9.414 -1.455 -0.284 1 90.94 71 TYR B CA 1
ATOM 1739 C C . TYR B 1 71 ? 10.664 -2.047 0.36 1 90.94 71 TYR B C 1
ATOM 1741 O O . TYR B 1 71 ? 10.68 -2.303 1.566 1 90.94 71 TYR B O 1
ATOM 1749 N N . ILE B 1 72 ? 11.578 -2.314 -0.49 1 89.81 72 ILE B N 1
ATOM 1750 C CA . ILE B 1 72 ? 12.883 -2.76 -0.015 1 89.81 72 ILE B CA 1
ATOM 1751 C C . ILE B 1 72 ? 13.984 -2.045 -0.791 1 89.81 72 ILE B C 1
ATOM 1753 O O . ILE B 1 72 ? 13.781 -1.626 -1.932 1 89.81 72 ILE B O 1
ATOM 1757 N N . VAL B 1 73 ? 15.062 -1.829 -0.163 1 88.38 73 VAL B N 1
ATOM 1758 C CA . VAL B 1 73 ? 16.219 -1.208 -0.809 1 88.38 73 VAL B CA 1
ATOM 1759 C C . VAL B 1 73 ? 17.266 -2.27 -1.122 1 88.38 73 VAL B C 1
ATOM 1761 O O . VAL B 1 73 ? 17.781 -2.922 -0.214 1 88.38 73 VAL B O 1
ATOM 1764 N N . ILE B 1 74 ? 17.547 -2.471 -2.387 1 87.25 74 ILE B N 1
ATOM 1765 C CA . ILE B 1 74 ? 18.578 -3.398 -2.828 1 87.25 74 ILE B CA 1
ATOM 1766 C C . ILE B 1 74 ? 19.516 -2.699 -3.809 1 87.25 74 ILE B C 1
ATOM 1768 O O . ILE B 1 74 ? 19.062 -2.068 -4.77 1 87.25 74 ILE B O 1
ATOM 1772 N N . PHE B 1 75 ? 20.766 -2.865 -3.568 1 88 75 PHE B N 1
ATOM 1773 C CA . PHE B 1 75 ? 21.781 -2.244 -4.414 1 88 75 PHE B CA 1
ATOM 1774 C C . PHE B 1 75 ? 21.484 -0.762 -4.613 1 88 75 PHE B C 1
ATOM 1776 O O . PHE B 1 75 ? 21.453 -0.275 -5.746 1 88 75 PHE B O 1
ATOM 1783 N N . ASN B 1 76 ? 20.953 -0.105 -3.588 1 82.06 76 ASN B N 1
ATOM 1784 C CA . ASN B 1 76 ? 20.75 1.338 -3.553 1 82.06 76 ASN B CA 1
ATOM 1785 C C . ASN B 1 76 ? 19.516 1.742 -4.367 1 82.06 76 ASN B C 1
ATOM 1787 O O . ASN B 1 76 ? 19.406 2.887 -4.812 1 82.06 76 ASN B O 1
ATOM 1791 N N . ASN B 1 77 ? 18.719 0.696 -4.699 1 88.25 77 ASN B N 1
ATOM 1792 C CA . ASN B 1 77 ? 17.484 0.971 -5.414 1 88.25 77 ASN B CA 1
ATOM 1793 C C . ASN B 1 77 ? 16.25 0.561 -4.594 1 88.25 77 ASN B C 1
ATOM 1795 O O . ASN B 1 77 ? 16.266 -0.473 -3.924 1 88.25 77 ASN B O 1
ATOM 1799 N N . ILE B 1 78 ? 15.242 1.381 -4.672 1 89.19 78 ILE B N 1
ATOM 1800 C CA . ILE B 1 78 ? 14 1.087 -3.965 1 89.19 78 ILE B CA 1
ATOM 1801 C C . ILE B 1 78 ? 13.07 0.282 -4.871 1 89.19 78 ILE B C 1
ATOM 1803 O O . ILE B 1 78 ? 12.68 0.75 -5.945 1 89.19 78 ILE B O 1
ATOM 1807 N N . LEU B 1 79 ? 12.766 -0.814 -4.422 1 90.81 79 LEU B N 1
ATOM 1808 C CA . LEU B 1 79 ? 11.922 -1.724 -5.188 1 90.81 79 LEU B CA 1
ATOM 1809 C C . LEU B 1 79 ? 10.719 -2.174 -4.363 1 90.81 79 LEU B C 1
ATOM 1811 O O . LEU B 1 79 ? 10.844 -2.42 -3.162 1 90.81 79 LEU B O 1
ATOM 1815 N N . PRO B 1 80 ? 9.57 -2.248 -4.996 1 91.62 80 PRO B N 1
ATOM 1816 C CA . PRO B 1 80 ? 8.453 -2.869 -4.285 1 91.62 80 PRO B CA 1
ATOM 1817 C C . PRO B 1 80 ? 8.672 -4.359 -4.023 1 91.62 80 PRO B C 1
ATOM 1819 O O . PRO B 1 80 ? 9.203 -5.066 -4.887 1 91.62 80 PRO B O 1
ATOM 1822 N N . LYS B 1 81 ? 8.312 -4.824 -2.896 1 90.81 81 LYS B N 1
ATOM 1823 C CA . LYS B 1 81 ? 8.477 -6.23 -2.543 1 90.81 81 LYS B CA 1
ATOM 1824 C C . LYS B 1 81 ? 7.738 -7.133 -3.531 1 90.81 81 LYS B C 1
ATOM 1826 O O . LYS B 1 81 ? 8.172 -8.25 -3.799 1 90.81 81 LYS B O 1
ATOM 1831 N N . SER B 1 82 ? 6.754 -6.535 -4.102 1 92.62 82 SER B N 1
ATOM 1832 C CA . SER B 1 82 ? 5.891 -7.316 -4.98 1 92.62 82 SER B CA 1
ATOM 1833 C C . SER B 1 82 ? 6.633 -7.75 -6.238 1 92.62 82 SER B C 1
ATOM 1835 O O . SER B 1 82 ? 6.203 -8.672 -6.934 1 92.62 82 SER B O 1
ATOM 1837 N N . ILE B 1 83 ? 7.723 -7.121 -6.574 1 90.62 83 ILE B N 1
ATOM 1838 C CA . ILE B 1 83 ? 8.492 -7.512 -7.75 1 90.62 83 ILE B CA 1
ATOM 1839 C C . ILE B 1 83 ? 9.062 -8.922 -7.551 1 90.62 83 ILE B C 1
ATOM 1841 O O . ILE B 1 83 ? 9.133 -9.703 -8.5 1 90.62 83 ILE B O 1
ATOM 1845 N N . PHE B 1 84 ? 9.398 -9.195 -6.402 1 89.62 84 PHE B N 1
ATOM 1846 C CA . PHE B 1 84 ? 9.961 -10.5 -6.105 1 89.62 84 PHE B CA 1
ATOM 1847 C C . PHE B 1 84 ? 8.906 -11.594 -6.258 1 89.62 84 PHE B C 1
ATOM 1849 O O . PHE B 1 84 ? 9.18 -12.641 -6.848 1 89.62 84 PHE B O 1
ATOM 1856 N N . PHE B 1 85 ? 7.777 -11.273 -5.754 1 89.88 85 PHE B N 1
ATOM 1857 C CA . PHE B 1 85 ? 6.688 -12.227 -5.906 1 89.88 85 PHE B CA 1
ATOM 1858 C C . PHE B 1 85 ? 6.324 -12.406 -7.375 1 89.88 85 PHE B C 1
ATOM 1860 O O . PHE B 1 85 ? 6.078 -13.523 -7.828 1 89.88 85 PHE B O 1
ATOM 1867 N N . ALA B 1 86 ? 6.312 -11.336 -8.062 1 88.56 86 ALA B N 1
ATOM 1868 C CA . ALA B 1 86 ? 6.031 -11.398 -9.5 1 88.56 86 ALA B CA 1
ATOM 1869 C C . ALA B 1 86 ? 7.039 -12.289 -10.219 1 88.56 86 ALA B C 1
ATOM 1871 O O . ALA B 1 86 ? 6.66 -13.141 -11.023 1 88.56 86 ALA B O 1
ATOM 1872 N N . SER B 1 87 ? 8.289 -12.141 -9.945 1 89.81 87 SER B N 1
ATOM 1873 C CA . SER B 1 87 ? 9.344 -12.93 -10.578 1 89.81 87 SER B CA 1
ATOM 1874 C C . SER B 1 87 ? 9.219 -14.406 -10.211 1 89.81 87 SER B C 1
ATOM 1876 O O . SER B 1 87 ? 9.383 -15.273 -11.07 1 89.81 87 SER B O 1
ATOM 1878 N N . PHE B 1 88 ? 8.938 -14.625 -8.984 1 90.62 88 PHE B N 1
ATOM 1879 C CA . PHE B 1 88 ? 8.789 -15.992 -8.5 1 90.62 88 PHE B CA 1
ATOM 1880 C C . PHE B 1 88 ? 7.66 -16.703 -9.234 1 90.62 88 PHE B C 1
ATOM 1882 O O . PHE B 1 88 ? 7.852 -17.797 -9.766 1 90.62 88 PHE B O 1
ATOM 1889 N N . PHE B 1 89 ? 6.527 -16.109 -9.383 1 88.38 89 PHE B N 1
ATOM 1890 C CA . PHE B 1 89 ? 5.363 -16.75 -9.977 1 88.38 89 PHE B CA 1
ATOM 1891 C C . PHE B 1 89 ? 5.527 -16.859 -11.492 1 88.38 89 PHE B C 1
ATOM 1893 O O . PHE B 1 89 ? 5.055 -17.828 -12.102 1 88.38 89 PHE B O 1
ATOM 1900 N N . LEU B 1 90 ? 6.184 -15.953 -12.094 1 85 90 LEU B N 1
ATOM 1901 C CA . LEU B 1 90 ? 6.484 -16.047 -13.516 1 85 90 LEU B CA 1
ATOM 1902 C C . LEU B 1 90 ? 7.391 -17.25 -13.797 1 85 90 LEU B C 1
ATOM 1904 O O . LEU B 1 90 ? 7.117 -18.031 -14.703 1 85 90 LEU B O 1
ATOM 1908 N N . THR B 1 91 ? 8.445 -17.406 -12.992 1 88.38 91 THR B N 1
ATOM 1909 C CA . THR B 1 91 ? 9.367 -18.531 -13.148 1 88.38 91 THR B CA 1
ATOM 1910 C C . THR B 1 91 ? 8.656 -19.859 -12.898 1 88.38 91 THR B C 1
ATOM 1912 O O . THR B 1 91 ? 8.914 -20.844 -13.594 1 88.38 91 THR B O 1
ATOM 1915 N N . SER B 1 92 ? 7.805 -19.797 -11.883 1 86.56 92 SER B N 1
ATOM 1916 C CA . SER B 1 92 ? 7.031 -20.984 -11.57 1 86.56 92 SER B CA 1
ATOM 1917 C C . SER B 1 92 ? 6.137 -21.391 -12.734 1 86.56 92 SER B C 1
ATOM 1919 O O . SER B 1 92 ? 5.984 -22.578 -13.031 1 86.56 92 SER B O 1
ATOM 1921 N N . THR B 1 93 ? 5.516 -20.438 -13.398 1 83.94 93 THR B N 1
ATOM 1922 C CA . THR B 1 93 ? 4.684 -20.703 -14.57 1 83.94 93 THR B CA 1
ATOM 1923 C C . THR B 1 93 ? 5.504 -21.344 -15.688 1 83.94 93 THR B C 1
ATOM 1925 O O . THR B 1 93 ? 5.086 -22.328 -16.281 1 83.94 93 THR B O 1
ATOM 1928 N N . ILE B 1 94 ? 6.652 -20.812 -15.992 1 84.25 94 ILE B N 1
ATOM 1929 C CA . ILE B 1 94 ? 7.547 -21.344 -17.016 1 84.25 94 ILE B CA 1
ATOM 1930 C C . ILE B 1 94 ? 7.934 -22.781 -16.672 1 84.25 94 ILE B C 1
ATOM 1932 O O . ILE B 1 94 ? 7.875 -23.672 -17.531 1 84.25 94 ILE B O 1
ATOM 1936 N N . LEU B 1 95 ? 8.289 -23 -15.406 1 83.5 95 LEU B N 1
ATOM 1937 C CA . LEU B 1 95 ? 8.688 -24.328 -14.945 1 83.5 95 LEU B CA 1
ATOM 1938 C C . LEU B 1 95 ? 7.535 -25.312 -15.086 1 83.5 95 LEU B C 1
ATOM 1940 O O . LEU B 1 95 ? 7.742 -26.469 -15.469 1 83.5 95 LEU B O 1
ATOM 1944 N N . LEU B 1 96 ? 6.332 -24.906 -14.773 1 83.38 96 LEU B N 1
ATOM 1945 C CA . LEU B 1 96 ? 5.16 -25.766 -14.891 1 83.38 96 LEU B CA 1
ATOM 1946 C C . LEU B 1 96 ? 4.938 -26.188 -16.344 1 83.38 96 LEU B C 1
ATOM 1948 O O . LEU B 1 96 ? 4.648 -27.359 -16.609 1 83.38 96 LEU B O 1
ATOM 1952 N N . ILE B 1 97 ? 5.102 -25.344 -17.281 1 79.12 97 ILE B N 1
ATOM 1953 C CA . ILE B 1 97 ? 4.918 -25.609 -18.703 1 79.12 97 ILE B CA 1
ATOM 1954 C C . ILE B 1 97 ? 5.961 -26.625 -19.188 1 79.12 97 ILE B C 1
ATOM 1956 O O . ILE B 1 97 ? 5.645 -27.547 -19.938 1 79.12 97 ILE B O 1
ATOM 1960 N N . LEU B 1 98 ? 7.176 -26.547 -18.672 1 79.62 98 LEU B N 1
ATOM 1961 C CA . LEU B 1 98 ? 8.242 -27.469 -19.062 1 79.62 98 LEU B CA 1
ATOM 1962 C C . LEU B 1 98 ? 8.008 -28.859 -18.484 1 79.62 98 LEU B C 1
ATOM 1964 O O . LEU B 1 98 ? 8.281 -29.859 -19.141 1 79.62 98 LEU B O 1
ATOM 1968 N N . LEU B 1 99 ? 7.449 -28.906 -17.219 1 80.38 99 LEU B N 1
ATOM 1969 C CA . LEU B 1 99 ? 7.223 -30.172 -16.531 1 80.38 99 LEU B CA 1
ATOM 1970 C C . LEU B 1 99 ? 6.012 -30.891 -17.109 1 80.38 99 LEU B C 1
ATOM 1972 O O . LEU B 1 99 ? 5.898 -32.094 -17 1 80.38 99 LEU B O 1
ATOM 1976 N N . MET B 1 100 ? 5.074 -30.172 -17.656 1 75.56 100 MET B N 1
ATOM 1977 C CA . MET B 1 100 ? 3.836 -30.734 -18.188 1 75.56 100 MET B CA 1
ATOM 1978 C C . MET B 1 100 ? 4.125 -31.859 -19.172 1 75.56 100 MET B C 1
ATOM 1980 O O . MET B 1 100 ? 3.4 -32.844 -19.219 1 75.56 100 MET B O 1
ATOM 1984 N N . PHE B 1 101 ? 5.176 -31.828 -19.891 1 75.56 101 PHE B N 1
ATOM 1985 C CA . PHE B 1 101 ? 5.465 -32.812 -20.938 1 75.56 101 PHE B CA 1
ATOM 1986 C C . PHE B 1 101 ? 6.332 -33.938 -20.391 1 75.56 101 PHE B C 1
ATOM 1988 O O . PHE B 1 101 ? 6.266 -35.062 -20.891 1 75.56 101 PHE B O 1
ATOM 1995 N N . SER B 1 102 ? 6.934 -33.812 -19.312 1 76.44 102 SER B N 1
ATOM 1996 C CA . SER B 1 102 ? 7.938 -34.781 -18.922 1 76.44 102 SER B CA 1
ATOM 1997 C C . SER B 1 102 ? 7.539 -35.5 -17.641 1 76.44 102 SER B C 1
ATOM 1999 O O . SER B 1 102 ? 7.746 -36.719 -17.516 1 76.44 102 SER B O 1
ATOM 2001 N N . HIS B 1 103 ? 6.934 -34.844 -16.672 1 79.12 103 HIS B N 1
ATOM 2002 C CA . HIS B 1 103 ? 6.656 -35.406 -15.359 1 79.12 103 HIS B CA 1
ATOM 2003 C C . HIS B 1 103 ? 5.32 -34.906 -14.812 1 79.12 103 HIS B C 1
ATOM 2005 O O . HIS B 1 103 ? 5.293 -34.031 -13.953 1 79.12 103 HIS B O 1
ATOM 2011 N N . PRO B 1 104 ? 4.227 -35.531 -15.273 1 70.44 104 PRO B N 1
ATOM 2012 C CA . PRO B 1 104 ? 2.895 -35 -14.945 1 70.44 104 PRO B CA 1
ATOM 2013 C C . PRO B 1 104 ? 2.592 -35.062 -13.445 1 70.44 104 PRO B C 1
ATOM 2015 O O . PRO B 1 104 ? 1.924 -34.188 -12.914 1 70.44 104 PRO B O 1
ATOM 2018 N N . PHE B 1 105 ? 3.127 -36.156 -12.891 1 73.69 105 PHE B N 1
ATOM 2019 C CA . PHE B 1 105 ? 2.85 -36.281 -11.469 1 73.69 105 PHE B CA 1
ATOM 2020 C C . PHE B 1 105 ? 3.539 -35.156 -10.688 1 73.69 105 PHE B C 1
ATOM 2022 O O . PHE B 1 105 ? 2.934 -34.562 -9.805 1 73.69 105 PHE B O 1
ATOM 2029 N N . ALA B 1 106 ? 4.734 -34.844 -11.023 1 75.5 106 ALA B N 1
ATOM 2030 C CA . ALA B 1 106 ? 5.492 -33.781 -10.375 1 75.5 106 ALA B CA 1
ATOM 2031 C C . ALA B 1 106 ? 4.859 -32.438 -10.648 1 75.5 106 ALA B C 1
ATOM 2033 O O . ALA B 1 106 ? 4.852 -31.547 -9.773 1 75.5 106 ALA B O 1
ATOM 2034 N N . MET B 1 107 ? 4.242 -32.25 -11.742 1 78.31 107 MET B N 1
ATOM 2035 C CA . MET B 1 107 ? 3.629 -30.984 -12.141 1 78.31 107 MET B CA 1
ATOM 2036 C C . MET B 1 107 ? 2.418 -30.672 -11.273 1 78.31 107 MET B C 1
ATOM 2038 O O . MET B 1 107 ? 2.201 -29.516 -10.906 1 78.31 107 MET B O 1
ATOM 2042 N N . GLU B 1 108 ? 1.746 -31.719 -10.945 1 76.38 108 GLU B N 1
ATOM 2043 C CA . GLU B 1 108 ? 0.545 -31.531 -10.133 1 76.38 108 GLU B CA 1
ATOM 2044 C C . GLU B 1 108 ? 0.896 -31.031 -8.734 1 76.38 108 GLU B C 1
ATOM 2046 O O . GLU B 1 108 ? 0.256 -30.125 -8.211 1 76.38 108 GLU B O 1
ATOM 2051 N N . ILE B 1 109 ? 1.846 -31.656 -8.227 1 80.25 109 ILE B N 1
ATOM 2052 C CA . ILE B 1 109 ? 2.281 -31.281 -6.887 1 80.25 109 ILE B CA 1
ATOM 2053 C C . ILE B 1 109 ? 2.832 -29.859 -6.906 1 80.25 109 ILE B C 1
ATOM 2055 O O . ILE B 1 109 ? 2.482 -29.031 -6.055 1 80.25 109 ILE B O 1
ATOM 2059 N N . PHE B 1 110 ? 3.65 -29.547 -7.883 1 83.88 110 PHE B N 1
ATOM 2060 C CA . PHE B 1 110 ? 4.254 -28.219 -8.016 1 83.88 110 PHE B CA 1
ATOM 2061 C C . PHE B 1 110 ? 3.186 -27.156 -8.211 1 83.88 110 PHE B C 1
ATOM 2063 O O . PHE B 1 110 ? 3.248 -26.078 -7.602 1 83.88 110 PHE B O 1
ATOM 2070 N N . ALA B 1 111 ? 2.205 -27.453 -8.961 1 82.75 111 ALA B N 1
ATOM 2071 C CA . ALA B 1 111 ? 1.12 -26.516 -9.242 1 82.75 111 ALA B CA 1
ATOM 2072 C C . ALA B 1 111 ? 0.326 -26.203 -7.977 1 82.75 111 ALA B C 1
ATOM 2074 O O . ALA B 1 111 ? -0.024 -25.047 -7.727 1 82.75 111 ALA B O 1
ATOM 2075 N N . SER B 1 112 ? 0.051 -27.203 -7.215 1 81.44 112 SER B N 1
ATOM 2076 C CA . SER B 1 112 ? -0.693 -27.016 -5.973 1 81.44 112 SER B CA 1
ATOM 2077 C C . SER B 1 112 ? 0.09 -26.172 -4.973 1 81.44 112 SER B C 1
ATOM 2079 O O . SER B 1 112 ? -0.481 -25.312 -4.297 1 81.44 112 SER B O 1
ATOM 2081 N N . LEU B 1 113 ? 1.357 -26.375 -4.945 1 84.81 113 LEU B N 1
ATOM 2082 C CA . LEU B 1 113 ? 2.217 -25.609 -4.039 1 84.81 113 LEU B CA 1
ATOM 2083 C C . LEU B 1 113 ? 2.246 -24.141 -4.426 1 84.81 113 LEU B C 1
ATOM 2085 O O . LEU B 1 113 ? 2.127 -23.266 -3.562 1 84.81 113 LEU B O 1
ATOM 2089 N N . ILE B 1 114 ? 2.369 -23.844 -5.699 1 87.75 114 ILE B N 1
ATOM 2090 C CA . ILE B 1 114 ? 2.438 -22.484 -6.195 1 87.75 114 ILE B CA 1
ATOM 2091 C C . ILE B 1 114 ? 1.127 -21.75 -5.891 1 87.75 114 ILE B C 1
ATOM 2093 O O . ILE B 1 114 ? 1.135 -20.609 -5.434 1 87.75 114 ILE B O 1
ATOM 2097 N N . SER B 1 115 ? -0.012 -22.453 -6.191 1 84.5 115 SER B N 1
ATOM 2098 C CA . SER B 1 115 ? -1.314 -21.844 -5.938 1 84.5 115 SER B CA 1
ATOM 2099 C C . SER B 1 115 ? -1.527 -21.578 -4.449 1 84.5 115 SER B C 1
ATOM 2101 O O . SER B 1 115 ? -2.068 -20.547 -4.066 1 84.5 115 SER B O 1
ATOM 2103 N N . PHE B 1 116 ? -1.06 -22.453 -3.619 1 84 116 PHE B N 1
ATOM 2104 C CA . PHE B 1 116 ? -1.152 -22.312 -2.172 1 84 116 PHE B CA 1
ATOM 2105 C C . PHE B 1 116 ? -0.3 -21.141 -1.693 1 84 116 PHE B C 1
ATOM 2107 O O . PHE B 1 116 ? -0.743 -20.344 -0.868 1 84 116 PHE B O 1
ATOM 2114 N N . MET B 1 117 ? 0.91 -21 -2.248 1 88 117 MET B N 1
ATOM 2115 C CA . MET B 1 117 ? 1.804 -19.906 -1.89 1 88 117 MET B CA 1
ATOM 2116 C C . MET B 1 117 ? 1.199 -18.562 -2.283 1 88 117 MET B C 1
ATOM 2118 O O . MET B 1 117 ? 1.231 -17.609 -1.504 1 88 117 MET B O 1
ATOM 2122 N N . ALA B 1 118 ? 0.655 -18.453 -3.469 1 89.19 118 ALA B N 1
ATOM 2123 C CA . ALA B 1 118 ? -0.004 -17.234 -3.92 1 89.19 118 ALA B CA 1
ATOM 2124 C C . ALA B 1 118 ? -1.136 -16.844 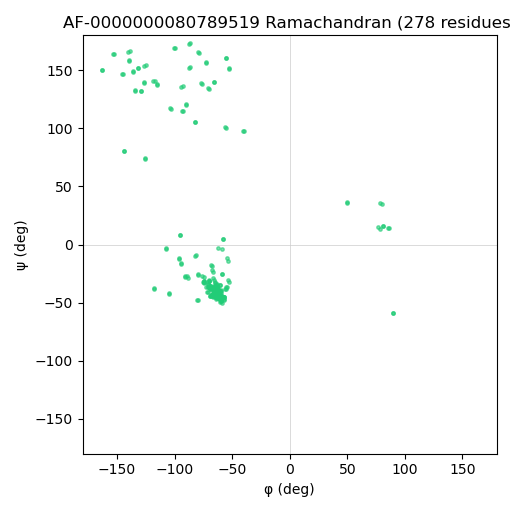-2.977 1 89.19 118 ALA B C 1
ATOM 2126 O O . ALA B 1 118 ? -1.224 -15.688 -2.549 1 89.19 118 ALA B O 1
ATOM 2127 N N . SER B 1 119 ? -1.949 -17.797 -2.592 1 86.94 119 SER B N 1
ATOM 2128 C CA . SER B 1 119 ? -3.055 -17.547 -1.671 1 86.94 119 SER B CA 1
ATOM 2129 C C . SER B 1 119 ? -2.547 -17.047 -0.326 1 86.94 119 SER B C 1
ATOM 2131 O O . SER B 1 119 ? -3.092 -16.078 0.225 1 86.94 119 SER B O 1
ATOM 2133 N N . GLY B 1 120 ? -1.541 -17.562 0.187 1 89.81 120 GLY B N 1
ATOM 2134 C CA . GLY B 1 120 ? -0.959 -17.156 1.459 1 89.81 120 GLY B CA 1
ATOM 2135 C C . GLY B 1 120 ? -0.412 -15.742 1.444 1 89.81 120 GLY B C 1
ATOM 2136 O O . GLY B 1 120 ? -0.645 -14.977 2.377 1 89.81 120 GLY B O 1
ATOM 2137 N N . VAL B 1 121 ? 0.294 -15.383 0.355 1 90.94 121 VAL B N 1
ATOM 2138 C CA . VAL B 1 121 ? 0.883 -14.055 0.231 1 90.94 121 VAL B CA 1
ATOM 2139 C C . VAL B 1 121 ? -0.223 -13 0.178 1 90.94 121 VAL B C 1
ATOM 2141 O O . VAL B 1 121 ? -0.133 -11.969 0.837 1 90.94 121 VAL B O 1
ATOM 2144 N N . PHE B 1 122 ? -1.253 -13.297 -0.507 1 90.12 122 PHE B N 1
ATOM 2145 C CA . PHE B 1 122 ? -2.338 -12.328 -0.63 1 90.12 122 PHE B CA 1
ATOM 2146 C C . PHE B 1 122 ? -3.135 -12.242 0.666 1 90.12 122 PHE B C 1
ATOM 2148 O O . PHE B 1 122 ? -3.645 -11.18 1.016 1 90.12 122 PHE B O 1
ATOM 2155 N N . LEU B 1 123 ? -3.215 -13.32 1.353 1 89.31 123 LEU B N 1
ATOM 2156 C CA . LEU B 1 123 ? -3.883 -13.281 2.648 1 89.31 123 LEU B CA 1
ATOM 2157 C C . LEU B 1 123 ? -3.105 -12.414 3.633 1 89.31 123 LEU B C 1
ATOM 2159 O O . LEU B 1 123 ? -3.688 -11.562 4.312 1 89.31 123 LEU B O 1
ATOM 2163 N N . LEU B 1 124 ? -1.85 -12.555 3.639 1 91.19 124 LEU B N 1
ATOM 2164 C CA . LEU B 1 124 ? -1.013 -11.75 4.516 1 91.19 124 LEU B CA 1
ATOM 2165 C C . LEU B 1 124 ? -1.073 -10.273 4.121 1 91.19 124 LEU B C 1
ATOM 2167 O O . LEU B 1 124 ? -1.123 -9.398 4.988 1 91.19 124 LEU B O 1
ATOM 2171 N N . ASP B 1 125 ? -1.038 -10.086 2.865 1 91.06 125 ASP B N 1
ATOM 2172 C CA . ASP B 1 125 ? -1.161 -8.719 2.375 1 91.06 125 ASP B CA 1
ATOM 2173 C C . ASP B 1 125 ? -2.488 -8.094 2.805 1 91.06 125 ASP B C 1
ATOM 2175 O O . ASP B 1 125 ? -2.531 -6.938 3.227 1 91.06 125 ASP B O 1
ATOM 2179 N N . ALA B 1 126 ? -3.537 -8.836 2.734 1 90.81 126 ALA B N 1
ATOM 2180 C CA . ALA B 1 126 ? -4.863 -8.367 3.133 1 90.81 126 ALA B CA 1
ATOM 2181 C C . ALA B 1 126 ? -4.895 -8.008 4.613 1 90.81 126 ALA B C 1
ATOM 2183 O O . ALA B 1 126 ? -5.426 -6.957 4.992 1 90.81 126 ALA B O 1
ATOM 2184 N N . ILE B 1 127 ? -4.34 -8.836 5.367 1 91.5 127 ILE B N 1
ATOM 2185 C CA . ILE B 1 127 ? -4.293 -8.609 6.809 1 91.5 127 ILE B CA 1
ATOM 2186 C C . ILE B 1 127 ? -3.506 -7.336 7.102 1 91.5 127 ILE B C 1
ATOM 2188 O O . ILE B 1 127 ? -3.963 -6.477 7.859 1 91.5 127 ILE B O 1
ATOM 2192 N N . LYS B 1 128 ? -2.371 -7.219 6.422 1 90.44 128 LYS B N 1
ATOM 2193 C CA . LYS B 1 128 ? -1.507 -6.059 6.621 1 90.44 128 LYS B CA 1
ATOM 2194 C C . LYS B 1 128 ? -2.229 -4.766 6.25 1 90.44 128 LYS B C 1
ATOM 2196 O O . LYS B 1 128 ? -2.172 -3.783 6.992 1 90.44 128 LYS B O 1
ATOM 2201 N N . ARG B 1 129 ? -2.877 -4.789 5.176 1 89.44 129 ARG B N 1
ATOM 2202 C CA . ARG B 1 129 ? -3.564 -3.596 4.695 1 89.44 129 ARG B CA 1
ATOM 2203 C C . ARG B 1 129 ? -4.762 -3.26 5.578 1 89.44 129 ARG B C 1
ATOM 2205 O O . ARG B 1 129 ? -5.066 -2.084 5.801 1 89.44 129 ARG B O 1
ATOM 2212 N N . TYR B 1 130 ? -5.391 -4.328 6.043 1 89.56 130 TYR B N 1
ATOM 2213 C CA . TYR B 1 130 ? -6.512 -4.105 6.949 1 89.56 130 TYR B CA 1
ATOM 2214 C C . TYR B 1 130 ? -6.043 -3.459 8.25 1 89.56 130 TYR B C 1
ATOM 2216 O O . TYR B 1 130 ? -6.66 -2.51 8.734 1 89.56 130 TYR B O 1
ATOM 2224 N N . LEU B 1 131 ? -4.941 -3.879 8.75 1 88.81 131 LEU B N 1
ATOM 2225 C CA . LEU B 1 131 ? -4.375 -3.334 9.977 1 88.81 131 LEU B CA 1
ATOM 2226 C C . LEU B 1 131 ? -3.893 -1.902 9.766 1 88.81 131 LEU B C 1
ATOM 2228 O O . LEU B 1 131 ? -4.02 -1.062 10.656 1 88.81 131 LEU B O 1
ATOM 2232 N N . ARG B 1 132 ? -3.322 -1.668 8.586 1 85.69 132 ARG B N 1
ATOM 2233 C CA . ARG B 1 132 ? -2.881 -0.314 8.266 1 85.69 132 ARG B CA 1
ATOM 2234 C C . ARG B 1 132 ? -4.055 0.66 8.273 1 85.69 132 ARG B C 1
ATOM 2236 O O . ARG B 1 132 ? -3.939 1.777 8.781 1 85.69 132 ARG B O 1
ATOM 2243 N N . PHE B 1 133 ? -5.164 0.17 7.746 1 86.88 133 PHE B N 1
ATOM 2244 C CA . PHE B 1 133 ? -6.383 0.971 7.734 1 86.88 133 PHE B CA 1
ATOM 2245 C C . PHE B 1 133 ? -6.836 1.29 9.156 1 86.88 133 PHE B C 1
ATOM 2247 O O . PHE B 1 133 ? -7.113 2.447 9.477 1 86.88 133 PHE B O 1
ATOM 2254 N N . GLU B 1 134 ? -6.805 0.389 10.031 1 87.5 134 GLU B N 1
ATOM 2255 C CA . GLU B 1 134 ? -7.227 0.557 11.414 1 87.5 134 GLU B CA 1
ATOM 2256 C C . GLU B 1 134 ? -6.27 1.471 12.18 1 87.5 134 GLU B C 1
ATOM 2258 O O . GLU B 1 134 ? -6.703 2.312 12.969 1 87.5 134 GLU B O 1
ATOM 2263 N N . ARG B 1 135 ? -5.02 1.316 11.859 1 86.62 135 ARG B N 1
ATOM 2264 C CA . ARG B 1 135 ? -4.004 2.113 12.539 1 86.62 135 ARG B CA 1
ATOM 2265 C C . ARG B 1 135 ? -4.113 3.584 12.156 1 86.62 135 ARG B C 1
ATOM 2267 O O . ARG B 1 135 ? -3.855 4.469 12.969 1 86.62 135 ARG B O 1
ATOM 2274 N N . THR B 1 136 ? -4.453 3.775 10.914 1 84.44 136 THR B N 1
ATOM 2275 C CA . THR B 1 136 ? -4.613 5.152 10.453 1 84.44 136 THR B CA 1
ATOM 2276 C C . THR B 1 136 ? -5.707 5.859 11.25 1 84.44 136 THR B C 1
ATOM 2278 O O . THR B 1 136 ? -5.562 7.035 11.602 1 84.44 136 THR B O 1
ATOM 2281 N N . ILE B 1 137 ? -6.676 5.219 11.609 1 87.19 137 ILE B N 1
ATOM 2282 C CA . ILE B 1 137 ? -7.789 5.789 12.367 1 87.19 137 ILE B CA 1
ATOM 2283 C C . ILE B 1 137 ? -7.371 6.016 13.8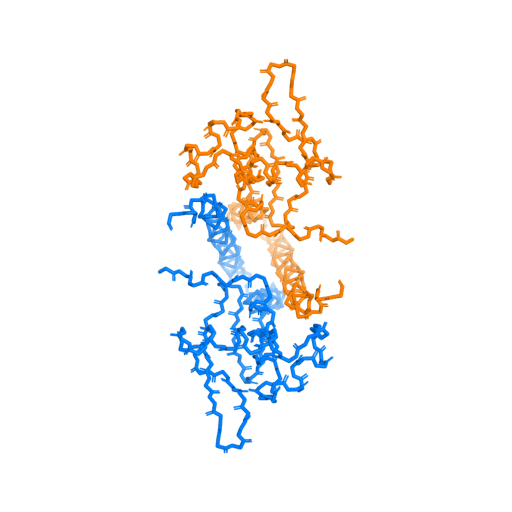12 1 87.19 137 ILE B C 1
ATOM 2285 O O . ILE B 1 137 ? -7.672 7.059 14.398 1 87.19 137 ILE B O 1
ATOM 2289 N N . LYS B 1 138 ? -6.512 5.188 14.289 1 84.38 138 LYS B N 1
ATOM 2290 C CA . LYS B 1 138 ? -6.18 5.211 15.711 1 84.38 138 LYS B CA 1
ATOM 2291 C C . LYS B 1 138 ? -4.992 6.133 15.984 1 84.38 138 LYS B C 1
ATOM 2293 O O . LYS B 1 138 ? -4.742 6.512 17.125 1 84.38 138 LYS B O 1
ATOM 2298 N N . SER B 1 139 ? -3.979 6.414 14.992 1 73.31 139 SER B N 1
ATOM 2299 C CA . SER B 1 139 ? -2.682 7.062 15.141 1 73.31 139 SER B CA 1
ATOM 2300 C C . SER B 1 139 ? -2.822 8.43 15.797 1 73.31 139 SER B C 1
ATOM 2302 O O . SER B 1 139 ? -1.822 9.07 16.125 1 73.31 139 SER B O 1
ATOM 2304 N N . GLY B 1 140 ? -3.988 9.047 15.969 1 58.12 140 GLY B N 1
ATOM 2305 C CA . GLY B 1 140 ? -4.047 10.32 16.672 1 58.12 140 GLY B CA 1
ATOM 2306 C C . GLY B 1 140 ? -3.516 10.242 18.094 1 58.12 140 GLY B C 1
ATOM 2307 O O . GLY B 1 140 ? -3.473 11.25 18.797 1 58.12 140 GLY B O 1
ATOM 2308 N N . GLU B 1 141 ? -3.107 9.102 18.688 1 44.56 141 GLU B N 1
ATOM 2309 C CA . GLU B 1 141 ? -2.582 9.25 20.047 1 44.56 141 GLU B CA 1
ATOM 2310 C C . GLU B 1 141 ? -1.087 9.555 20.031 1 44.56 141 GLU B C 1
ATOM 2312 O O . GLU B 1 141 ? -0.371 9.125 19.125 1 44.56 141 GLU B O 1
#

InterPro domains:
  IPR001845 HTH ArsR-type DNA-binding domain [PF01022] (15-53)
  IPR011991 ArsR-like helix-turn-helix domain [cd00090] (5-79)
  IPR036388 Winged helix-like DNA-binding domain superfamily [G3DSA:1.10.10.10] (5-82)
  IPR036390 Winged helix DNA-binding domain superfamily [SSF46785] (10-108)

Sequence (282 aa):
MELELSPPTKRVYYYLLKKKEATLRQIQEDLGFASVSAVRYHIKKLLEYGLVKETLDGKYTINKIILDDDYIVIFNNILPKSIFFASFFLTSTILLILLMFSHPFAMEIFASLISFMASGVFLLDAIKRYLRFERTIKSGEMELELSPPTKRVYYYLLKKKEATLRQIQEDLGFASVSAVRYHIKKLLEYGLVKETLDGKYTINKIILDDDYIVIFNNILPKSIFFASFFLTSTILLILLMFSHPFAMEIFASLISFMASGVFLLDAIKRYLRFERTIKSGE

Nearest PDB structures (foldseek):
  2l4m-assembly1_A  TM=8.481E-01  e=1.425E-02  Homo sapiens
  5hs9-assembly1_B  TM=7.696E-01  e=5.791E-03  Bacillus subtilis subsp. subtilis str. 168
  8f8u-assembly1_A  TM=7.350E-01  e=7.490E-03  Klebsiella pneumoniae subsp. pneumoniae 1158
  1bja-assembly2_B  TM=8.839E-01  e=3.288E-02  Tequatrovirus T4
  5n35-assembly1_A  TM=7.514E-01  e=1.520E-02  Saccharolobus solfataricus

Organism: Sulfurisphaera tokodaii (strain DSM 16993 / JCM 10545 / NBRC 100140 / 7) (NCBI:txid273063)